Protein AF-A0A2V9JMS2-F1 (afdb_monomer_lite)

Sequence (258 aa):
MAVAFSEGVATMPGRLTILAFLLAACCLTSPGQTGQARSQAPSVPSRPDFHPTPEVPAMPKALMKFPRTPITRAKFPAIDFHLHGGALKTAEDYRKMIKLMDETGLGVICNMDGGFGATFDRNMKVGEPFRDRIIHFARLDFAGINDPGWPAKTAAELERCFLAGAAGLKINKVLGLELRDPDGGYIQSDDPRFDPVWEMCAKHNRPVMIHTSDSYGRFLPIGPENERYEAGLWRSSPEGNYYKTGQPTPDVIERARE

Structure (mmCIF, N/CA/C/O backbone):
data_AF-A0A2V9JMS2-F1
#
_entry.id   AF-A0A2V9JMS2-F1
#
loop_
_atom_site.group_PDB
_atom_site.id
_atom_site.type_symbol
_atom_site.label_atom_id
_atom_site.label_alt_id
_atom_site.label_comp_id
_atom_site.label_asym_id
_atom_site.label_entity_id
_atom_site.label_seq_id
_atom_site.pdbx_PDB_ins_code
_atom_site.Cartn_x
_atom_site.Cartn_y
_atom_site.Cartn_z
_atom_site.occupancy
_atom_site.B_iso_or_equiv
_atom_site.auth_seq_id
_atom_site.auth_comp_id
_atom_site.auth_asym_id
_atom_site.auth_atom_id
_atom_site.pdbx_PDB_model_num
ATOM 1 N N . MET A 1 1 ? 49.995 30.947 -35.392 1.00 38.00 1 MET A N 1
ATOM 2 C CA . MET A 1 1 ? 51.128 31.730 -35.943 1.00 38.00 1 MET A CA 1
ATOM 3 C C . MET A 1 1 ? 50.635 33.158 -36.209 1.00 38.00 1 MET A C 1
ATOM 5 O O . MET A 1 1 ? 49.422 33.331 -36.222 1.00 38.00 1 MET A O 1
ATOM 9 N N . ALA A 1 2 ? 51.520 34.159 -36.320 1.00 31.22 2 ALA A N 1
ATOM 10 C CA . ALA A 1 2 ? 51.172 35.585 -36.516 1.00 31.22 2 ALA A CA 1
ATOM 11 C C . ALA A 1 2 ? 50.246 35.808 -37.745 1.00 31.22 2 ALA A C 1
ATOM 13 O O . ALA A 1 2 ? 50.304 35.000 -38.667 1.00 31.22 2 ALA A O 1
ATOM 14 N N . VAL A 1 3 ? 49.299 36.762 -37.814 1.00 28.86 3 VAL A N 1
ATOM 15 C CA . VAL A 1 3 ? 49.231 38.197 -37.411 1.00 28.86 3 VAL A CA 1
ATOM 16 C C . VAL A 1 3 ? 49.972 39.153 -38.369 1.00 28.86 3 VAL A C 1
ATOM 18 O O . VAL A 1 3 ? 51.186 39.284 -38.269 1.00 28.86 3 VAL A O 1
ATOM 21 N N . ALA A 1 4 ? 49.209 39.847 -39.235 1.00 34.72 4 ALA A N 1
ATOM 22 C CA . ALA A 1 4 ? 49.460 41.160 -39.881 1.00 34.72 4 ALA A CA 1
ATOM 23 C C . ALA A 1 4 ? 48.187 41.556 -40.691 1.00 34.72 4 ALA A C 1
ATOM 25 O O 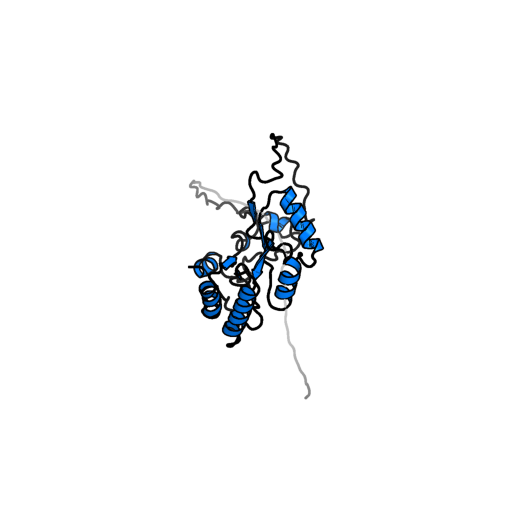. ALA A 1 4 ? 47.604 40.672 -41.311 1.00 34.72 4 ALA A O 1
ATOM 26 N N . PHE A 1 5 ? 47.541 42.724 -40.520 1.00 32.34 5 PHE A N 1
ATOM 27 C CA . PHE A 1 5 ? 47.858 44.094 -41.012 1.00 32.34 5 PHE A CA 1
ATOM 28 C C . PHE A 1 5 ? 47.796 44.258 -42.557 1.00 32.34 5 PHE A C 1
ATOM 30 O O . PHE A 1 5 ? 48.362 43.419 -43.247 1.00 32.34 5 PHE A O 1
ATOM 37 N N . SER A 1 6 ? 47.216 45.308 -43.178 1.00 34.59 6 SER A N 1
ATOM 38 C CA . SER A 1 6 ? 46.174 46.312 -42.806 1.00 34.59 6 SER A CA 1
ATOM 39 C C . SER A 1 6 ? 45.824 47.218 -44.026 1.00 34.59 6 SER A C 1
ATOM 41 O O . SER A 1 6 ? 46.381 47.016 -45.097 1.00 34.59 6 SER A O 1
ATOM 43 N N . GLU A 1 7 ? 44.971 48.242 -43.822 1.00 34.53 7 GLU A N 1
ATOM 44 C CA . GLU A 1 7 ? 44.705 49.421 -44.696 1.00 34.53 7 GLU A CA 1
ATOM 45 C C . GLU A 1 7 ? 43.787 49.224 -45.935 1.00 34.53 7 GLU A C 1
ATOM 47 O O . GLU A 1 7 ? 43.791 48.174 -46.564 1.00 34.53 7 GLU A O 1
ATOM 52 N N . GLY A 1 8 ? 42.945 50.196 -46.340 1.00 33.09 8 GLY A N 1
ATOM 53 C CA . GLY A 1 8 ? 42.490 51.400 -45.611 1.00 33.09 8 GLY A CA 1
ATOM 54 C C . GLY A 1 8 ? 41.892 52.539 -46.473 1.00 33.09 8 GLY A C 1
ATOM 55 O O . GLY A 1 8 ? 42.509 52.932 -47.454 1.00 33.09 8 GLY A O 1
ATOM 56 N N . VAL A 1 9 ? 40.790 53.164 -45.996 1.00 38.19 9 VAL A N 1
ATOM 57 C CA . VAL A 1 9 ? 40.220 54.485 -46.432 1.00 38.19 9 VAL A CA 1
ATOM 58 C C . VAL A 1 9 ? 39.639 54.461 -47.885 1.00 38.19 9 VAL A C 1
ATOM 60 O O . VAL A 1 9 ? 40.027 53.611 -48.670 1.00 38.19 9 VAL A O 1
ATOM 63 N N . ALA A 1 10 ? 38.635 55.219 -48.370 1.00 36.66 10 ALA A N 1
ATOM 64 C CA . ALA A 1 10 ? 37.899 56.462 -48.034 1.00 36.66 10 ALA A CA 1
ATOM 65 C C . ALA A 1 10 ? 36.446 56.382 -48.632 1.00 36.66 10 ALA A C 1
ATOM 67 O O . ALA A 1 10 ? 36.213 55.479 -49.429 1.00 36.66 10 ALA A O 1
ATOM 68 N N . THR A 1 11 ? 35.410 57.225 -48.424 1.00 34.03 11 THR A N 1
ATOM 69 C CA . THR A 1 11 ? 35.016 58.319 -47.487 1.00 34.03 11 THR A CA 1
ATOM 70 C C . THR A 1 11 ? 33.487 58.601 -47.649 1.00 34.03 11 THR A C 1
ATOM 72 O O . THR A 1 11 ? 32.821 57.949 -48.448 1.00 34.03 11 THR A O 1
ATOM 75 N N . MET A 1 12 ? 32.909 59.575 -46.921 1.00 36.47 12 MET A N 1
ATOM 76 C CA . MET A 1 12 ? 31.596 60.223 -47.206 1.00 36.47 12 MET A CA 1
ATOM 77 C C . MET A 1 12 ? 31.787 61.754 -47.399 1.00 36.47 12 MET A C 1
ATOM 79 O O . MET A 1 12 ? 32.889 62.225 -47.102 1.00 36.47 12 MET A O 1
ATOM 83 N N . PRO A 1 13 ? 30.806 62.545 -47.910 1.00 51.66 13 PRO A N 1
ATOM 84 C CA . PRO A 1 13 ? 29.646 63.071 -47.136 1.00 51.66 13 PRO A CA 1
ATOM 85 C C . PRO A 1 13 ? 28.317 63.109 -47.957 1.00 51.66 13 PRO A C 1
ATOM 87 O O . PRO A 1 13 ? 28.302 62.701 -49.110 1.00 51.66 13 PRO A O 1
ATOM 90 N N . GLY A 1 14 ? 27.149 63.558 -47.463 1.00 32.81 14 GLY A N 1
ATOM 91 C CA . GLY A 1 14 ? 26.780 64.156 -46.167 1.00 32.81 14 GLY A CA 1
ATOM 92 C C . GLY A 1 14 ? 25.249 64.300 -45.979 1.00 32.81 14 GLY A C 1
ATOM 93 O O . GLY A 1 14 ? 24.471 63.856 -46.818 1.00 32.81 14 GLY A O 1
ATOM 94 N N . ARG A 1 15 ? 24.807 64.904 -44.862 1.00 41.31 15 ARG A N 1
ATOM 95 C CA . ARG A 1 15 ? 23.387 65.059 -44.447 1.00 41.31 15 ARG A CA 1
ATOM 96 C C . ARG A 1 15 ? 22.917 66.520 -44.509 1.00 41.31 15 ARG A C 1
ATOM 98 O O . ARG A 1 15 ? 23.734 67.387 -44.222 1.00 41.31 15 ARG A O 1
ATOM 105 N N . LEU A 1 16 ? 21.599 66.759 -44.631 1.00 37.34 16 LEU A N 1
ATOM 106 C CA . LEU A 1 16 ? 20.841 67.619 -43.690 1.00 37.34 16 LEU A CA 1
ATOM 107 C C . LEU A 1 16 ? 19.306 67.468 -43.830 1.00 37.34 16 LEU A C 1
ATOM 109 O O . LEU A 1 16 ? 18.805 67.097 -44.888 1.00 37.34 16 LEU A O 1
ATOM 113 N N . THR A 1 17 ? 18.554 67.769 -42.763 1.00 38.59 17 THR A N 1
ATOM 114 C CA . THR A 1 17 ? 17.074 67.826 -42.741 1.00 38.59 17 THR A CA 1
ATOM 115 C C . THR A 1 17 ? 16.622 68.781 -41.630 1.00 38.59 17 THR A C 1
ATOM 117 O O . THR A 1 17 ? 17.159 68.697 -40.526 1.00 38.59 17 THR A O 1
ATOM 120 N N . ILE A 1 18 ? 15.661 69.681 -41.890 1.00 37.38 18 ILE A N 1
ATOM 121 C CA . ILE A 1 18 ? 15.191 70.700 -40.929 1.00 37.38 18 ILE A CA 1
ATOM 122 C C . ILE A 1 18 ? 13.656 70.901 -41.022 1.00 37.38 18 ILE A C 1
ATOM 124 O O . ILE A 1 18 ? 13.152 71.267 -42.073 1.00 37.38 18 ILE A O 1
ATOM 128 N N . LEU A 1 19 ? 12.981 70.690 -39.879 1.00 35.94 19 LEU A N 1
ATOM 129 C CA . LEU A 1 19 ? 11.720 71.278 -39.359 1.00 35.94 19 LEU A CA 1
ATOM 130 C C . LEU A 1 19 ? 10.369 71.298 -40.144 1.00 35.94 19 LEU A C 1
ATOM 132 O O . LEU A 1 19 ? 10.265 71.831 -41.238 1.00 35.94 19 LEU A O 1
ATOM 136 N N . ALA A 1 20 ? 9.302 70.928 -39.402 1.00 37.53 20 ALA A N 1
ATOM 137 C CA . ALA A 1 20 ? 8.134 71.775 -39.031 1.00 37.53 20 ALA A CA 1
ATOM 138 C C . ALA A 1 20 ? 6.676 71.428 -39.475 1.00 37.53 20 ALA A C 1
ATOM 140 O O . ALA A 1 20 ? 6.293 71.563 -40.627 1.00 37.53 20 ALA A O 1
ATOM 141 N N . PHE A 1 21 ? 5.845 71.142 -38.453 1.00 35.19 21 PHE A N 1
ATOM 142 C CA . PHE A 1 21 ? 4.493 71.681 -38.147 1.00 35.19 21 PHE A CA 1
ATOM 143 C C . PHE A 1 21 ? 3.273 71.597 -39.121 1.00 35.19 21 PHE A C 1
ATOM 145 O O . PHE A 1 21 ? 3.042 72.493 -39.918 1.00 35.19 21 PHE A O 1
ATOM 152 N N . LEU A 1 22 ? 2.369 70.647 -38.796 1.00 34.62 22 LEU A N 1
ATOM 153 C CA . LEU A 1 22 ? 0.940 70.819 -38.384 1.00 34.62 22 LEU A CA 1
ATOM 154 C C . LEU A 1 22 ? -0.203 71.307 -39.337 1.00 34.62 22 LEU A C 1
ATOM 156 O O . LEU A 1 22 ? -0.027 72.135 -40.214 1.00 34.62 22 LEU A O 1
ATOM 160 N N . LEU A 1 23 ? -1.426 70.851 -38.977 1.00 35.28 23 LEU A N 1
ATOM 161 C CA . LEU A 1 23 ? -2.800 71.360 -39.258 1.00 35.28 23 LEU A CA 1
ATOM 162 C C . LEU A 1 23 ? -3.562 71.017 -40.578 1.00 35.28 23 LEU A C 1
ATOM 164 O O . LEU A 1 23 ? -3.668 71.824 -41.488 1.00 35.28 23 LEU A O 1
ATOM 168 N N . ALA A 1 24 ? -4.284 69.882 -40.514 1.00 37.47 24 ALA A N 1
ATOM 169 C CA . ALA A 1 24 ? -5.768 69.773 -40.496 1.00 37.47 24 ALA A CA 1
ATOM 170 C C . ALA A 1 24 ? -6.682 69.847 -41.758 1.00 37.47 24 ALA A C 1
ATOM 172 O O . ALA A 1 24 ? -6.550 70.708 -42.615 1.00 37.47 24 ALA A O 1
ATOM 173 N N . ALA A 1 25 ? -7.752 69.023 -41.673 1.00 40.00 25 ALA A N 1
ATOM 174 C CA . ALA A 1 25 ? -9.100 69.141 -42.279 1.00 40.00 25 ALA A CA 1
ATOM 175 C C . ALA A 1 25 ? -9.262 68.992 -43.817 1.00 40.00 25 ALA A C 1
ATOM 177 O O . ALA A 1 25 ? -8.349 69.280 -44.574 1.00 40.00 25 ALA A O 1
ATOM 178 N N . CYS A 1 26 ? -10.417 68.596 -44.385 1.00 34.78 26 CYS A N 1
ATOM 179 C CA . CYS A 1 26 ? -11.557 67.754 -43.945 1.00 34.78 26 CYS A CA 1
ATOM 180 C C . CYS A 1 26 ? -12.421 67.402 -45.183 1.00 34.78 26 CYS A C 1
ATOM 182 O O . CYS A 1 26 ? -12.593 68.257 -46.047 1.00 34.78 26 CYS A O 1
ATOM 184 N N . CYS A 1 27 ? -13.048 66.217 -45.239 1.00 34.16 27 CYS A N 1
ATOM 185 C CA . CYS A 1 27 ? -14.201 65.919 -46.118 1.00 34.16 27 CYS A CA 1
ATOM 186 C C . CYS A 1 27 ? -15.035 64.736 -45.575 1.00 34.16 27 CYS A C 1
ATOM 188 O O . CYS A 1 27 ? -14.577 64.020 -44.688 1.00 34.16 27 CYS A O 1
ATOM 190 N N . LEU A 1 28 ? -16.282 64.590 -46.043 1.00 46.19 28 LEU A N 1
ATOM 191 C CA . LEU A 1 28 ? -17.379 63.904 -45.329 1.00 46.19 28 LEU A CA 1
ATOM 192 C C . LEU A 1 28 ? -18.203 62.931 -46.203 1.00 46.19 28 LEU A C 1
ATOM 194 O O . LEU A 1 28 ? -18.025 62.879 -47.416 1.00 46.19 28 LEU A O 1
ATOM 198 N N . THR A 1 29 ? -19.188 62.275 -45.562 1.00 42.47 29 THR A N 1
ATOM 199 C CA . THR A 1 29 ? -20.253 61.383 -46.102 1.00 42.47 29 THR A CA 1
ATOM 200 C C . THR A 1 29 ? -19.828 59.923 -46.376 1.00 42.47 29 THR A C 1
ATOM 202 O O . THR A 1 29 ? -18.697 59.682 -46.776 1.00 42.47 29 THR A O 1
ATOM 205 N N . SER A 1 30 ? -20.653 58.885 -46.143 1.00 42.50 30 SER A N 1
ATOM 206 C CA . SER A 1 30 ? -22.031 58.819 -45.593 1.00 42.50 30 SER A CA 1
ATOM 207 C C . SER A 1 30 ? -22.316 57.464 -44.873 1.00 42.50 30 SER A C 1
ATOM 209 O O . SER A 1 30 ? -21.440 56.600 -44.883 1.00 42.50 30 SER A O 1
ATOM 211 N N . PRO A 1 31 ? -23.472 57.266 -44.190 1.00 54.47 31 PRO A N 1
ATOM 212 C CA . PRO A 1 31 ? -23.638 56.233 -43.149 1.00 54.47 31 PRO A CA 1
ATOM 213 C C . PRO A 1 31 ? -24.317 54.913 -43.585 1.00 54.47 31 PRO A C 1
ATOM 215 O O . PRO A 1 31 ? -25.032 54.863 -44.581 1.00 54.47 31 PRO A O 1
ATOM 218 N N . GLY A 1 32 ? -24.190 53.871 -42.748 1.00 34.84 32 GLY A N 1
ATOM 219 C CA . GLY A 1 32 ? -24.977 52.628 -42.816 1.00 34.84 32 GLY A CA 1
ATOM 220 C C . GLY A 1 32 ? -24.625 51.635 -41.693 1.00 34.84 32 GLY A C 1
ATOM 221 O O . GLY A 1 32 ? -23.462 51.523 -41.314 1.00 34.84 32 GLY A O 1
ATOM 222 N N . GLN A 1 33 ? -25.615 50.927 -41.133 1.00 44.69 33 GLN A N 1
ATOM 223 C CA . GLN A 1 33 ? -25.423 49.930 -40.064 1.00 44.69 33 GLN A CA 1
ATOM 224 C C . GLN A 1 33 ? -25.408 48.493 -40.608 1.00 44.69 33 GLN A C 1
ATOM 226 O O . GLN A 1 33 ? -26.321 48.124 -41.334 1.00 44.69 33 GLN A O 1
ATOM 231 N N . THR A 1 34 ? -24.506 47.650 -40.098 1.00 39.06 34 THR A N 1
ATOM 232 C CA . THR A 1 34 ? -24.813 46.265 -39.671 1.00 39.06 34 THR A CA 1
ATOM 233 C C . THR A 1 34 ? -23.777 45.828 -38.637 1.00 39.06 34 THR A C 1
ATOM 235 O O . THR A 1 34 ? -22.589 46.089 -38.812 1.00 39.06 34 THR A O 1
ATOM 238 N N . GLY A 1 35 ? -24.206 45.169 -37.560 1.00 44.81 35 GLY A N 1
ATOM 239 C CA . GLY A 1 35 ? -23.301 44.675 -36.519 1.00 44.81 35 GLY A CA 1
ATOM 240 C C . GLY A 1 35 ? -22.867 43.226 -36.747 1.00 44.81 35 GLY A C 1
ATOM 241 O O . GLY A 1 35 ? -23.689 42.380 -37.085 1.00 44.81 35 GLY A O 1
ATOM 242 N N . GLN A 1 36 ? -21.600 42.920 -36.462 1.00 36.75 36 GLN A N 1
ATOM 243 C CA . GLN A 1 36 ? -21.169 41.564 -36.117 1.00 36.75 36 GLN A CA 1
ATOM 244 C C . GLN A 1 36 ? -20.689 41.554 -34.668 1.00 36.75 36 GLN A C 1
ATOM 246 O O . GLN A 1 36 ? -19.580 41.990 -34.358 1.00 36.75 36 GLN A O 1
ATOM 251 N N . ALA A 1 37 ? -21.529 41.037 -33.772 1.00 41.12 37 ALA A N 1
ATOM 252 C CA . ALA A 1 37 ? -21.113 40.725 -32.415 1.00 41.12 37 ALA A CA 1
ATOM 253 C C . ALA A 1 37 ? -20.143 39.534 -32.463 1.00 41.12 37 ALA A C 1
ATOM 255 O O . ALA A 1 37 ? -20.563 38.381 -32.549 1.00 41.12 37 ALA A O 1
ATOM 256 N N . ARG A 1 38 ? -18.832 39.804 -32.410 1.00 43.47 38 ARG A N 1
ATOM 257 C CA . ARG A 1 38 ? -17.847 38.761 -32.107 1.00 43.47 38 ARG A CA 1
ATOM 258 C C . ARG A 1 38 ? -18.100 38.290 -30.680 1.00 43.47 38 ARG A C 1
ATOM 260 O O . ARG A 1 38 ? -17.728 38.977 -29.733 1.00 43.47 38 ARG A O 1
ATOM 267 N N . SER A 1 39 ? -18.719 37.123 -30.539 1.00 47.12 39 SER A N 1
ATOM 268 C CA . SER A 1 39 ? -18.828 36.423 -29.265 1.00 47.12 39 SER A CA 1
ATOM 269 C C . SER A 1 39 ? -17.423 36.090 -28.765 1.00 47.12 39 SER A C 1
ATOM 271 O O . SER A 1 39 ? -16.818 35.105 -29.193 1.00 47.12 39 SER A O 1
ATOM 273 N N . GLN A 1 40 ? -16.886 36.920 -27.872 1.00 50.69 40 GLN A N 1
ATOM 274 C CA . GLN A 1 40 ? -15.761 36.506 -27.048 1.00 50.69 40 GLN A CA 1
ATOM 275 C C . GLN A 1 40 ? -16.243 35.310 -26.225 1.00 50.69 40 GLN A C 1
ATOM 277 O O . GLN A 1 40 ? -17.185 35.436 -25.442 1.00 50.69 40 GLN A O 1
ATOM 282 N N . ALA A 1 41 ? -15.626 34.144 -26.429 1.00 50.84 41 ALA A N 1
ATOM 283 C CA . ALA A 1 41 ? -15.763 33.055 -25.473 1.00 50.84 41 ALA A CA 1
ATOM 284 C C . ALA A 1 41 ? -15.346 33.597 -24.093 1.00 50.84 41 ALA A C 1
ATOM 286 O O . ALA A 1 41 ? -14.365 34.349 -24.032 1.00 50.84 41 ALA A O 1
ATOM 287 N N . PRO A 1 42 ? -16.078 33.279 -23.008 1.00 44.12 42 PRO A N 1
ATOM 288 C CA . PRO A 1 42 ? -15.774 33.822 -21.693 1.00 44.12 42 PRO A CA 1
ATOM 289 C C . PRO A 1 42 ? -14.324 33.497 -21.343 1.00 44.12 42 PRO A C 1
ATOM 291 O O . PRO A 1 42 ? -13.910 32.338 -21.385 1.00 44.12 42 PRO A O 1
ATOM 294 N N . SER A 1 43 ? -13.541 34.533 -21.044 1.00 52.34 43 SER A N 1
ATOM 295 C CA . SER A 1 43 ? -12.136 34.384 -20.688 1.00 52.34 43 SER A CA 1
ATOM 296 C C . SER A 1 43 ? -12.045 33.602 -19.382 1.00 52.34 43 SER A C 1
ATOM 298 O O . SER A 1 43 ? -12.259 34.169 -18.309 1.00 52.34 43 SER A O 1
ATOM 300 N N . VAL A 1 44 ? -11.750 32.302 -19.483 1.00 47.03 44 VAL A N 1
ATOM 301 C CA . VAL A 1 44 ? -11.457 31.449 -18.327 1.00 47.03 44 VAL A CA 1
ATOM 302 C C . VAL A 1 44 ? -10.382 32.165 -17.506 1.00 47.03 44 VAL A C 1
ATOM 304 O O . VAL A 1 44 ? -9.331 32.479 -18.077 1.00 47.03 44 VAL A O 1
ATOM 307 N N . PRO A 1 45 ? -10.626 32.472 -16.218 1.00 49.72 45 PRO A N 1
ATOM 308 C CA . PRO A 1 45 ? -9.660 33.197 -15.409 1.00 49.72 45 PRO A CA 1
ATOM 309 C C . PRO A 1 45 ? -8.296 32.511 -15.450 1.00 49.72 45 PRO A C 1
ATOM 311 O O . PRO A 1 45 ? -8.206 31.282 -15.361 1.00 49.72 45 PRO A O 1
ATOM 314 N N . SER A 1 46 ? -7.229 33.302 -15.573 1.00 56.78 46 SER A N 1
ATOM 315 C CA . SER A 1 46 ? -5.871 32.802 -15.369 1.00 56.78 46 SER A CA 1
ATOM 316 C C . SER A 1 46 ? -5.825 32.119 -14.004 1.00 56.78 46 SER A C 1
ATOM 318 O O . SER A 1 46 ? -6.114 32.757 -12.989 1.00 56.78 46 SER A O 1
ATOM 320 N N . ARG A 1 47 ? -5.523 30.815 -13.990 1.00 55.34 47 ARG A N 1
ATOM 321 C CA . ARG A 1 47 ? -5.422 30.044 -12.746 1.00 55.34 47 ARG A CA 1
ATOM 322 C C . ARG A 1 47 ? -4.415 30.742 -11.822 1.00 55.34 47 ARG A C 1
ATOM 324 O O . ARG A 1 47 ? -3.393 31.197 -12.334 1.00 55.34 47 ARG A O 1
ATOM 331 N N . PRO A 1 48 ? -4.705 30.862 -10.514 1.00 53.50 48 PRO A N 1
ATOM 332 C CA . PRO A 1 48 ? -3.803 31.533 -9.589 1.00 53.50 48 PRO A CA 1
ATOM 333 C C . PRO A 1 48 ? -2.446 30.829 -9.575 1.00 53.50 48 PRO A C 1
ATOM 335 O O . PRO A 1 48 ? -2.384 29.597 -9.643 1.00 53.50 48 PRO A O 1
ATOM 338 N N . ASP A 1 49 ? -1.378 31.617 -9.488 1.00 54.88 49 ASP A N 1
ATOM 339 C CA . ASP A 1 49 ? -0.030 31.082 -9.347 1.00 54.88 49 ASP A CA 1
ATOM 340 C C . ASP A 1 49 ? 0.120 30.312 -8.031 1.00 54.88 49 ASP A C 1
ATOM 342 O O . ASP A 1 49 ? -0.550 30.570 -7.029 1.00 54.88 49 ASP A O 1
ATOM 346 N N . PHE A 1 50 ? 1.017 29.331 -8.049 1.00 56.25 50 PHE A N 1
ATOM 347 C CA . PHE A 1 50 ? 1.286 28.488 -6.897 1.00 56.25 50 PHE A CA 1
ATOM 348 C C . PHE A 1 50 ? 2.015 29.276 -5.792 1.00 56.25 50 PHE A C 1
ATOM 350 O O . PHE A 1 50 ? 3.075 29.864 -6.034 1.00 56.25 50 PHE A O 1
ATOM 357 N N . HIS A 1 51 ? 1.475 29.262 -4.569 1.00 55.88 51 HIS A N 1
ATOM 358 C CA . HIS A 1 51 ? 2.015 29.996 -3.420 1.00 55.88 51 HIS A CA 1
ATOM 359 C C . HIS A 1 51 ? 2.003 29.126 -2.146 1.00 55.88 51 HIS A C 1
ATOM 361 O O . HIS A 1 51 ? 0.970 28.537 -1.837 1.00 55.88 51 HIS A O 1
ATOM 367 N N . PRO A 1 52 ? 3.107 29.055 -1.375 1.00 49.69 52 PRO A N 1
ATOM 368 C CA . PRO A 1 52 ? 3.154 28.288 -0.132 1.00 49.69 52 PRO A CA 1
ATOM 369 C C . PRO A 1 52 ? 2.422 29.001 1.018 1.00 49.69 52 PRO A C 1
ATOM 371 O O . PRO A 1 52 ? 2.587 30.204 1.227 1.00 49.69 52 PRO A O 1
ATOM 374 N N . THR A 1 53 ? 1.673 28.243 1.822 1.00 50.06 53 THR A N 1
ATOM 375 C CA . THR A 1 53 ? 0.928 28.727 3.002 1.00 50.06 53 THR A CA 1
ATOM 376 C C . THR A 1 53 ? 1.188 27.837 4.231 1.00 50.06 53 THR A C 1
ATOM 378 O O . THR A 1 53 ? 1.877 26.822 4.111 1.00 50.06 53 THR A O 1
ATOM 381 N N . PRO A 1 54 ? 0.633 28.152 5.422 1.00 53.16 54 PRO A N 1
ATOM 382 C CA . PRO A 1 54 ? 0.570 27.195 6.530 1.00 53.16 54 PRO A CA 1
ATOM 383 C C . PRO A 1 54 ? -0.183 25.910 6.143 1.00 53.16 54 PRO A C 1
ATOM 385 O O . PRO A 1 54 ? -1.100 25.971 5.324 1.00 53.16 54 PRO A O 1
ATOM 388 N N . GLU A 1 55 ? 0.160 24.781 6.779 1.00 48.06 55 GLU A N 1
ATOM 389 C CA . GLU A 1 55 ? -0.423 23.447 6.508 1.00 48.06 55 GLU A CA 1
ATOM 390 C C . GLU A 1 55 ? -1.951 23.387 6.660 1.00 48.06 55 GLU A C 1
ATOM 392 O O . GLU A 1 55 ? -2.613 22.573 6.018 1.00 48.06 55 GLU A O 1
ATOM 397 N N . VAL A 1 56 ? -2.510 24.239 7.524 1.00 54.81 56 VAL A N 1
ATOM 398 C CA . VAL A 1 56 ? -3.952 24.419 7.690 1.00 54.81 56 VAL A CA 1
ATOM 399 C C . VAL A 1 56 ? -4.248 25.922 7.682 1.00 54.81 56 VAL A C 1
ATOM 401 O O . VAL A 1 56 ? -3.811 26.628 8.597 1.00 54.81 56 VAL A O 1
ATOM 404 N N . PRO A 1 57 ? -4.985 26.447 6.688 1.00 53.97 57 PRO A N 1
ATOM 405 C CA . PRO A 1 57 ? -5.451 27.828 6.711 1.00 53.97 57 PRO A CA 1
ATOM 406 C C . PRO A 1 57 ? -6.537 28.015 7.776 1.00 53.97 57 PRO A C 1
ATOM 408 O O . PRO A 1 57 ? -7.230 27.077 8.179 1.00 53.97 57 PRO A O 1
ATOM 411 N N . ALA A 1 58 ? -6.773 29.263 8.175 1.00 56.34 58 ALA A N 1
ATOM 412 C CA . ALA A 1 58 ? -7.950 29.614 8.960 1.00 56.34 58 ALA A CA 1
ATOM 413 C C . ALA A 1 58 ? -9.217 29.544 8.084 1.00 56.34 58 ALA A C 1
ATOM 415 O O . ALA A 1 58 ? -9.699 30.567 7.597 1.00 56.34 58 ALA A O 1
ATOM 416 N N . MET A 1 59 ? -9.755 28.334 7.886 1.00 61.34 59 MET A N 1
ATOM 417 C CA . MET A 1 59 ? -11.026 28.127 7.185 1.00 61.34 59 MET A CA 1
ATOM 418 C C . MET A 1 59 ? -12.113 29.030 7.791 1.00 61.34 59 MET A C 1
ATOM 420 O O . MET A 1 59 ? -12.220 29.110 9.024 1.00 61.34 59 MET A O 1
ATOM 424 N N . PRO A 1 60 ? -12.929 29.717 6.968 1.00 71.12 60 PRO A N 1
ATOM 425 C CA . PRO A 1 60 ? -13.945 30.630 7.471 1.00 71.12 60 PRO A CA 1
ATOM 426 C C . PRO A 1 60 ? -14.902 29.870 8.391 1.00 71.12 60 PRO A C 1
ATOM 428 O O . PRO A 1 60 ? -15.477 28.850 8.007 1.00 71.12 60 PRO A O 1
ATOM 431 N N . LYS A 1 61 ? -15.061 30.353 9.631 1.00 69.62 61 LYS A N 1
ATOM 432 C CA . LYS A 1 61 ? -15.924 29.707 10.630 1.00 69.62 61 LYS A CA 1
ATOM 433 C C . LYS A 1 61 ? -17.326 29.552 10.047 1.00 69.62 61 LYS A C 1
ATOM 435 O O . LYS A 1 61 ? -17.982 30.555 9.776 1.00 69.62 61 LYS A O 1
ATOM 440 N N . ALA A 1 62 ? -17.783 28.310 9.890 1.00 79.12 62 ALA A N 1
ATOM 441 C CA . ALA A 1 62 ? -19.103 28.009 9.351 1.00 79.12 62 ALA A CA 1
ATOM 442 C C . ALA A 1 62 ? -20.189 28.713 10.183 1.00 79.12 62 ALA A C 1
ATOM 444 O O . ALA A 1 62 ? -20.491 28.312 11.307 1.00 79.12 62 ALA A O 1
ATOM 445 N N . LEU A 1 63 ? -20.758 29.789 9.629 1.00 85.38 63 LEU A N 1
ATOM 446 C CA . LEU A 1 63 ? -21.764 30.617 10.305 1.00 85.38 63 LEU A CA 1
ATOM 447 C C . LEU A 1 63 ? -23.104 29.876 10.457 1.00 85.38 63 LEU A C 1
ATOM 449 O O . LEU A 1 63 ? -23.903 30.190 11.339 1.00 85.38 63 LEU A O 1
ATOM 453 N N . MET A 1 64 ? -23.330 28.870 9.609 1.00 86.06 64 MET A N 1
ATOM 454 C CA . MET A 1 64 ? -24.527 28.039 9.580 1.00 86.06 64 MET A CA 1
ATOM 455 C C . MET A 1 64 ? -24.495 27.002 10.715 1.00 86.06 64 MET A C 1
ATOM 457 O O . MET A 1 64 ? -23.805 25.984 10.646 1.00 86.06 64 MET A O 1
ATOM 461 N N . LYS A 1 65 ? -25.243 27.277 11.788 1.00 82.50 65 LYS A N 1
ATOM 462 C CA . LYS A 1 65 ? -25.338 26.417 12.977 1.00 82.50 65 LYS A CA 1
ATOM 463 C C . LYS A 1 65 ? -26.386 25.317 12.788 1.00 82.50 65 LYS A C 1
ATOM 465 O O . LYS A 1 65 ? -27.537 25.481 13.180 1.00 82.50 65 LYS A O 1
ATOM 470 N N . PHE A 1 66 ? -25.977 24.185 12.224 1.00 85.19 66 PHE A N 1
ATOM 471 C CA . PHE A 1 66 ? -26.791 22.967 12.231 1.00 85.19 66 PHE A CA 1
ATOM 472 C C . PHE A 1 66 ? -26.719 22.230 13.581 1.00 85.19 66 PHE A C 1
ATOM 474 O O . PHE A 1 66 ? -25.676 22.280 14.245 1.00 85.19 66 PHE A O 1
ATOM 481 N N . PRO A 1 67 ? -27.770 21.478 13.967 1.00 89.00 67 PRO A N 1
ATOM 482 C CA . PRO A 1 67 ? -27.653 20.426 14.973 1.00 89.00 67 PRO A CA 1
ATOM 483 C C . PRO A 1 67 ? -26.523 19.457 14.602 1.00 89.00 67 PRO A C 1
ATOM 485 O O . PRO A 1 67 ? -26.401 19.044 13.449 1.00 89.00 67 PRO A O 1
ATOM 488 N N . ARG A 1 68 ? -25.687 19.091 15.577 1.00 86.06 68 ARG A N 1
ATOM 489 C CA . ARG A 1 68 ? -24.573 18.154 15.392 1.00 86.06 68 ARG A CA 1
ATOM 490 C C . ARG A 1 68 ? -24.764 16.933 16.279 1.00 86.06 68 ARG A C 1
ATOM 492 O O . ARG A 1 68 ? -24.814 17.068 17.497 1.00 86.06 68 ARG A O 1
ATOM 499 N N . THR A 1 69 ? -24.785 15.757 15.661 1.00 90.38 69 THR A N 1
ATOM 500 C CA . THR A 1 69 ? -24.779 14.461 16.349 1.00 90.38 69 THR A CA 1
ATOM 501 C C . THR A 1 69 ? -23.368 13.872 16.249 1.00 90.38 69 THR A C 1
ATOM 503 O O . THR A 1 69 ? -23.008 13.369 15.184 1.00 90.38 69 THR A O 1
ATOM 506 N N . PRO A 1 70 ? -22.524 13.969 17.295 1.00 87.62 70 PRO A N 1
ATOM 507 C CA . PRO A 1 70 ? -21.151 13.475 17.244 1.00 87.62 70 PRO A CA 1
ATOM 508 C C . PRO A 1 70 ? -21.120 11.942 17.336 1.00 87.62 70 PRO A C 1
ATOM 510 O O . PRO A 1 70 ? -21.088 11.370 18.423 1.00 87.62 70 PRO A O 1
ATOM 513 N N . ILE A 1 71 ? -21.119 11.268 16.185 1.00 91.94 71 ILE A N 1
ATOM 514 C CA . ILE A 1 71 ? -20.894 9.820 16.102 1.00 91.94 71 ILE A CA 1
ATOM 515 C C . ILE A 1 71 ? -19.386 9.558 16.197 1.00 91.94 71 ILE A C 1
ATOM 517 O O . ILE A 1 71 ? -18.673 9.603 15.201 1.00 91.94 71 ILE A O 1
ATOM 521 N N . THR A 1 72 ? -18.895 9.325 17.415 1.00 93.50 72 THR A N 1
ATOM 522 C CA . THR A 1 72 ? -17.475 9.038 17.701 1.00 93.50 72 THR A CA 1
ATOM 523 C C . THR A 1 72 ? -17.130 7.548 17.685 1.00 93.50 72 THR A C 1
ATOM 525 O O . THR A 1 72 ? -15.953 7.197 17.705 1.00 93.50 72 THR A O 1
ATOM 528 N N . ARG A 1 73 ? -18.143 6.672 17.653 1.00 96.12 73 ARG A N 1
ATOM 529 C CA . ARG A 1 73 ? -17.999 5.214 17.691 1.00 96.12 73 ARG A CA 1
ATOM 530 C C . ARG A 1 73 ? -18.962 4.541 16.715 1.00 96.12 73 ARG A C 1
ATOM 532 O O . ARG A 1 73 ? -20.131 4.922 16.636 1.00 96.12 73 ARG A O 1
ATOM 539 N N . ALA A 1 74 ? -18.487 3.525 15.999 1.00 96.38 74 ALA A N 1
ATOM 540 C CA . ALA A 1 74 ? -19.309 2.700 15.122 1.00 96.38 74 ALA A CA 1
ATOM 541 C C . ALA A 1 74 ? -20.382 1.928 15.918 1.00 96.38 74 ALA A C 1
ATOM 543 O O . ALA A 1 74 ? -20.116 1.389 16.992 1.00 96.38 74 ALA A O 1
ATOM 544 N N . LYS A 1 75 ? -21.610 1.858 15.381 1.00 95.69 75 LYS A N 1
ATOM 545 C CA . LYS A 1 75 ? -22.750 1.158 16.014 1.00 95.69 75 LYS A CA 1
ATOM 546 C C . LYS A 1 75 ? -22.554 -0.364 16.088 1.00 95.69 75 LYS A C 1
ATOM 548 O O . LYS A 1 75 ? -23.112 -1.015 16.967 1.00 95.69 75 LYS A O 1
ATOM 553 N N . PHE A 1 76 ? -21.777 -0.910 15.161 1.00 97.25 76 PHE A N 1
ATOM 554 C CA . PHE A 1 76 ? -21.388 -2.315 15.075 1.00 97.25 76 PHE A CA 1
ATOM 555 C C . PHE A 1 76 ? -19.867 -2.382 14.854 1.00 97.25 76 PHE A C 1
ATOM 557 O O . PHE A 1 76 ? -19.319 -1.401 14.345 1.00 97.25 76 PHE A O 1
ATOM 564 N N . PRO A 1 77 ? -19.184 -3.494 15.189 1.00 96.19 77 PRO A N 1
ATOM 565 C CA . PRO A 1 77 ? -17.760 -3.657 14.903 1.00 96.19 77 PRO A CA 1
ATOM 566 C C . PRO A 1 77 ? -17.472 -3.468 13.409 1.00 96.19 77 PRO A C 1
ATOM 568 O O . PRO A 1 77 ? -17.959 -4.233 12.578 1.00 96.19 77 PRO A O 1
ATOM 571 N N . ALA A 1 78 ? -16.704 -2.436 13.071 1.00 97.75 78 ALA A N 1
ATOM 572 C CA . ALA A 1 78 ? -16.340 -2.117 11.693 1.00 97.75 78 ALA A CA 1
ATOM 573 C C . ALA A 1 78 ? -14.975 -2.720 11.319 1.00 97.75 78 ALA A C 1
ATOM 575 O O . ALA A 1 78 ? -14.131 -2.938 12.188 1.00 97.75 78 ALA A O 1
ATOM 576 N N . ILE A 1 79 ? -14.749 -2.978 10.030 1.00 97.56 79 ILE A N 1
ATOM 577 C CA . ILE A 1 79 ? -13.444 -3.391 9.502 1.00 97.56 79 ILE A CA 1
ATOM 578 C C . ILE A 1 79 ? -12.878 -2.224 8.695 1.00 97.56 79 ILE A C 1
ATOM 580 O O . ILE A 1 79 ? -13.510 -1.789 7.734 1.00 97.56 79 ILE A O 1
ATOM 584 N N . ASP A 1 80 ? -11.703 -1.727 9.076 1.00 96.69 80 ASP A N 1
ATOM 585 C CA . ASP A 1 80 ? -10.920 -0.825 8.228 1.00 96.69 80 ASP A CA 1
ATOM 586 C C . ASP A 1 80 ? -10.035 -1.674 7.309 1.00 96.69 80 ASP A C 1
ATOM 588 O O . ASP A 1 80 ? -9.209 -2.454 7.783 1.00 96.69 80 ASP A O 1
ATOM 592 N N . PHE A 1 81 ? -10.217 -1.546 5.995 1.00 96.00 81 PHE A N 1
ATOM 593 C CA . PHE A 1 81 ? -9.475 -2.336 5.011 1.00 96.00 81 PHE A CA 1
ATOM 594 C C . PHE A 1 81 ? -8.205 -1.639 4.485 1.00 96.00 81 PHE A C 1
ATOM 596 O O . PHE A 1 81 ? -7.498 -2.220 3.662 1.00 96.00 81 PHE A O 1
ATOM 603 N N . HIS A 1 82 ? -7.878 -0.415 4.925 1.00 96.25 82 HIS A N 1
ATOM 604 C CA . HIS A 1 82 ? -6.701 0.318 4.437 1.00 96.25 82 HIS A CA 1
ATOM 605 C C . HIS A 1 82 ? -6.105 1.256 5.502 1.00 96.25 82 HIS A C 1
ATOM 607 O O . HIS A 1 82 ? -6.171 2.480 5.387 1.00 96.25 82 HIS A O 1
ATOM 613 N N . LEU A 1 83 ? -5.375 0.692 6.471 1.00 96.00 83 LEU A N 1
ATOM 614 C CA . LEU A 1 83 ? -4.456 1.469 7.313 1.00 96.00 83 LEU A CA 1
ATOM 615 C C . LEU A 1 83 ? -3.041 1.497 6.716 1.00 96.00 83 LEU A C 1
ATOM 617 O O . LEU A 1 83 ? -2.448 0.454 6.437 1.00 96.00 83 LEU A O 1
ATOM 621 N N . HIS A 1 84 ? -2.445 2.688 6.639 1.00 95.38 84 HIS A N 1
ATOM 622 C CA . HIS A 1 84 ? -1.004 2.867 6.427 1.00 95.38 84 HIS A CA 1
ATOM 623 C C . HIS A 1 84 ? -0.226 2.711 7.746 1.00 95.38 84 HIS A C 1
ATOM 625 O O . HIS A 1 84 ? 0.176 3.678 8.393 1.00 95.38 84 HIS A O 1
ATOM 631 N N . GLY A 1 85 ? -0.051 1.464 8.191 1.00 93.25 85 GLY A N 1
ATOM 632 C CA . GLY A 1 85 ? 0.480 1.120 9.513 1.00 93.25 85 GLY A CA 1
ATOM 633 C C . GLY A 1 85 ? 2.003 1.195 9.651 1.00 93.25 85 GLY A C 1
ATOM 634 O O . GLY A 1 85 ? 2.557 0.525 10.518 1.00 93.25 85 GLY A O 1
ATOM 635 N N . GLY A 1 86 ? 2.702 2.005 8.848 1.00 90.94 86 GLY A N 1
ATOM 636 C CA . GLY A 1 86 ? 4.169 2.141 8.888 1.00 90.94 86 GLY A CA 1
ATOM 637 C C . GLY A 1 86 ? 4.750 2.638 10.227 1.00 90.94 86 GLY A C 1
ATOM 638 O O . GLY A 1 86 ? 5.957 2.531 10.456 1.00 90.94 86 GLY A O 1
ATOM 639 N N . ALA A 1 87 ? 3.906 3.152 11.129 1.00 92.81 87 ALA A N 1
ATOM 640 C CA . ALA A 1 87 ? 4.259 3.516 12.503 1.00 92.81 87 ALA A CA 1
ATOM 641 C C . ALA A 1 87 ? 4.183 2.345 13.510 1.00 92.81 87 ALA A C 1
ATOM 643 O O . ALA A 1 87 ? 4.705 2.472 14.615 1.00 92.81 87 ALA A O 1
ATOM 644 N N . LEU A 1 88 ? 3.577 1.205 13.151 1.00 95.38 88 LEU A N 1
ATOM 645 C CA . LEU A 1 88 ? 3.379 0.041 14.026 1.00 95.38 88 LEU A CA 1
ATOM 646 C C . LEU A 1 88 ? 4.679 -0.775 14.181 1.00 95.38 88 LEU A C 1
ATOM 648 O O . LEU A 1 88 ? 4.823 -1.882 13.658 1.00 95.38 88 LEU A O 1
ATOM 652 N N . LYS A 1 89 ? 5.669 -0.193 14.869 1.00 94.75 89 LYS A N 1
ATOM 653 C CA . LYS A 1 89 ? 7.042 -0.721 14.953 1.00 94.75 89 LYS A CA 1
ATOM 654 C C . LYS A 1 89 ? 7.325 -1.502 16.234 1.00 94.75 89 LYS A C 1
ATOM 656 O O . LYS A 1 89 ? 8.133 -2.430 16.194 1.00 94.75 89 LYS A O 1
ATOM 661 N N . THR A 1 90 ? 6.668 -1.148 17.337 1.00 97.06 90 THR A N 1
ATOM 662 C CA . THR A 1 90 ? 6.820 -1.757 18.667 1.00 97.06 90 THR A CA 1
ATOM 663 C C . THR A 1 90 ? 5.466 -2.199 19.224 1.00 97.06 90 THR A C 1
ATOM 665 O O . THR A 1 90 ? 4.435 -1.642 18.857 1.00 97.06 90 THR A O 1
ATOM 668 N N . ALA A 1 91 ? 5.441 -3.148 20.166 1.00 97.25 91 ALA A N 1
ATOM 669 C CA . ALA A 1 91 ? 4.192 -3.628 20.776 1.00 97.25 91 ALA A CA 1
ATOM 670 C C . ALA A 1 91 ? 3.398 -2.527 21.517 1.00 97.25 91 ALA A C 1
ATOM 672 O O . ALA A 1 91 ? 2.209 -2.690 21.781 1.00 97.25 91 ALA A O 1
ATOM 673 N N . GLU A 1 92 ? 4.037 -1.400 21.841 1.00 98.12 92 GLU A N 1
ATOM 674 C CA . GLU A 1 92 ? 3.374 -0.217 22.394 1.00 98.12 92 GLU A CA 1
ATOM 675 C C . GLU A 1 92 ? 2.579 0.558 21.331 1.00 98.12 92 GLU A C 1
ATOM 677 O O . GLU A 1 92 ? 1.512 1.091 21.622 1.00 98.12 92 GLU A O 1
ATOM 682 N N . ASP A 1 93 ? 3.043 0.569 20.081 1.00 97.88 93 ASP A N 1
ATOM 683 C CA . ASP A 1 93 ? 2.339 1.215 18.967 1.00 97.88 93 ASP A CA 1
ATOM 684 C C . ASP A 1 93 ? 1.080 0.423 18.583 1.00 97.88 93 ASP A C 1
ATOM 686 O O . ASP A 1 93 ? 0.025 1.015 18.355 1.00 97.88 93 ASP A O 1
ATOM 690 N N . TYR A 1 94 ? 1.154 -0.915 18.628 1.00 98.19 94 TYR A N 1
ATOM 691 C CA . TYR A 1 94 ? -0.027 -1.778 18.512 1.00 98.19 94 TYR A CA 1
ATOM 692 C C . TYR A 1 94 ? -0.999 -1.525 19.672 1.00 98.19 94 TYR A C 1
ATOM 694 O O . TYR A 1 94 ? -2.162 -1.249 19.407 1.00 98.19 94 TYR A O 1
ATOM 702 N N . ARG A 1 95 ? -0.557 -1.500 20.942 1.00 98.50 95 ARG A N 1
ATOM 703 C CA . ARG A 1 95 ? -1.449 -1.184 22.084 1.00 98.50 95 ARG A CA 1
ATOM 704 C C . ARG A 1 95 ? -2.179 0.155 21.933 1.00 98.50 95 ARG A C 1
ATOM 706 O O . ARG A 1 95 ? -3.376 0.221 22.208 1.00 98.50 95 ARG A O 1
ATOM 713 N N . LYS A 1 96 ? -1.496 1.205 21.465 1.00 98.25 96 LYS A N 1
ATOM 714 C CA . LYS A 1 96 ? -2.117 2.512 21.176 1.00 98.25 96 LYS A CA 1
ATOM 715 C C . LYS A 1 96 ? -3.171 2.416 20.070 1.00 98.25 96 LYS A C 1
ATOM 717 O O . LYS A 1 96 ? -4.244 2.998 20.216 1.00 98.25 96 LYS A O 1
ATOM 722 N N . MET A 1 97 ? -2.891 1.665 19.003 1.00 97.94 97 MET A N 1
ATOM 723 C CA . MET A 1 97 ? -3.852 1.419 17.923 1.00 97.94 97 MET A CA 1
ATOM 724 C C . MET A 1 97 ? -5.069 0.625 18.416 1.00 97.94 97 MET A C 1
ATOM 726 O O . MET A 1 97 ? -6.192 1.048 18.176 1.00 97.94 97 MET A O 1
ATOM 730 N N . ILE A 1 98 ? -4.870 -0.456 19.179 1.00 98.31 98 ILE A N 1
ATOM 731 C CA . ILE A 1 98 ? -5.957 -1.256 19.771 1.00 98.31 98 ILE A CA 1
ATOM 732 C C . ILE A 1 98 ? -6.853 -0.398 20.673 1.00 98.31 98 ILE A C 1
ATOM 734 O O . ILE A 1 98 ? -8.073 -0.449 20.548 1.00 98.31 98 ILE A O 1
ATOM 738 N N . LYS A 1 99 ? -6.269 0.462 21.518 1.00 98.38 99 LYS A N 1
ATOM 739 C CA . LYS A 1 99 ? -7.040 1.407 22.339 1.00 98.38 99 LYS A CA 1
ATOM 740 C C . LYS A 1 99 ? -7.923 2.323 21.475 1.00 98.38 99 LYS A C 1
ATOM 742 O O . LYS A 1 99 ? -9.109 2.463 21.760 1.00 98.38 99 LYS A O 1
ATOM 747 N N . LEU A 1 100 ? -7.365 2.905 20.409 1.00 97.12 100 LEU A N 1
ATOM 748 C CA . LEU A 1 100 ? -8.117 3.745 19.470 1.00 97.12 100 LEU A CA 1
ATOM 749 C C . LEU A 1 100 ? -9.218 2.950 18.746 1.00 97.12 100 LEU A C 1
ATOM 751 O O . LEU A 1 100 ? -10.325 3.458 18.566 1.00 97.12 100 LEU A O 1
ATOM 755 N N . MET A 1 101 ? -8.944 1.701 18.363 1.00 98.00 101 MET A N 1
ATOM 756 C CA . MET A 1 101 ? -9.920 0.792 17.758 1.00 98.00 101 MET A CA 1
ATOM 757 C C . MET A 1 101 ? -11.093 0.501 18.699 1.00 98.00 101 MET A C 1
ATOM 759 O O . MET A 1 101 ? -12.246 0.573 18.280 1.00 98.00 101 MET A O 1
ATOM 763 N N . ASP A 1 102 ? -10.826 0.224 19.975 1.00 98.06 102 ASP A N 1
ATOM 764 C CA . ASP A 1 102 ? -11.861 -0.066 20.972 1.00 98.06 102 ASP A CA 1
ATOM 765 C C . ASP A 1 102 ? -12.732 1.167 21.275 1.00 98.06 102 ASP A C 1
ATOM 767 O O . ASP A 1 102 ? -13.959 1.051 21.383 1.00 98.06 102 ASP A O 1
ATOM 771 N N . GLU A 1 103 ? -12.115 2.354 21.334 1.00 97.75 103 GLU A N 1
ATOM 772 C CA . GLU A 1 103 ? -12.793 3.648 21.501 1.00 97.75 103 GLU A CA 1
ATOM 773 C C . GLU A 1 103 ? -13.688 3.999 20.296 1.00 97.75 103 GLU A C 1
ATOM 775 O O . GLU A 1 103 ? -14.809 4.477 20.481 1.00 97.75 103 GLU A O 1
ATOM 780 N N . THR A 1 104 ? -13.237 3.706 19.071 1.00 97.31 104 THR A N 1
ATOM 781 C CA . THR A 1 104 ? -13.951 4.020 17.814 1.00 97.31 104 THR A CA 1
ATOM 782 C C . THR A 1 104 ? -14.856 2.896 17.295 1.00 97.31 104 THR A C 1
ATOM 784 O O . THR A 1 104 ? -15.703 3.139 16.436 1.00 97.31 104 THR A O 1
ATOM 787 N N . GLY A 1 105 ? -14.772 1.681 17.845 1.00 97.75 105 GLY A N 1
ATOM 788 C CA . GLY A 1 105 ? -15.583 0.532 17.422 1.00 97.75 105 GLY A CA 1
ATOM 789 C C . GLY A 1 105 ? -15.046 -0.214 16.193 1.00 97.75 105 GLY A C 1
ATOM 790 O O . GLY A 1 105 ? -15.810 -0.909 15.524 1.00 97.75 105 GLY A O 1
ATOM 791 N N . LEU A 1 106 ? -13.750 -0.096 15.895 1.00 98.06 106 LEU A N 1
ATOM 792 C CA . LEU A 1 106 ? -13.084 -0.906 14.875 1.00 98.06 106 LEU A CA 1
ATOM 793 C C . LEU A 1 106 ? -12.815 -2.316 15.428 1.00 98.06 106 LEU A C 1
ATOM 795 O O . LEU A 1 106 ? -12.064 -2.508 16.386 1.00 98.06 106 LEU A O 1
ATOM 799 N N . GLY A 1 107 ? -13.441 -3.320 14.820 1.00 98.12 107 GLY A N 1
ATOM 800 C CA . GLY A 1 107 ? -13.199 -4.729 15.112 1.00 98.12 107 GLY A CA 1
ATOM 801 C C . GLY A 1 107 ? -11.841 -5.180 14.582 1.00 98.12 107 GLY A C 1
ATOM 802 O O . GLY A 1 107 ? -11.032 -5.685 15.354 1.00 98.12 107 GLY A O 1
ATOM 803 N N . VAL A 1 108 ? -11.571 -4.943 13.295 1.00 98.31 108 VAL A N 1
ATOM 804 C CA . VAL A 1 108 ? -10.321 -5.343 12.624 1.00 98.31 108 VAL A CA 1
ATOM 805 C C . VAL A 1 108 ? -9.773 -4.190 11.782 1.00 98.31 108 VAL A C 1
ATOM 807 O O . VAL A 1 108 ? -10.544 -3.427 11.202 1.00 98.31 108 VAL A O 1
ATOM 810 N N . ILE A 1 109 ? -8.447 -4.082 11.694 1.00 98.00 109 ILE A N 1
ATOM 811 C CA . ILE A 1 109 ? -7.743 -3.214 10.747 1.00 98.00 109 ILE A CA 1
ATOM 812 C C . ILE A 1 109 ? -6.815 -4.044 9.850 1.00 98.00 109 ILE A C 1
ATOM 814 O O . ILE A 1 109 ? -6.016 -4.850 10.330 1.00 98.00 109 ILE A O 1
ATOM 818 N N . CYS A 1 110 ? -6.856 -3.786 8.544 1.00 98.00 110 CYS A N 1
ATOM 819 C CA . CYS A 1 110 ? -5.910 -4.308 7.564 1.00 98.00 110 CYS A CA 1
ATOM 820 C C . CYS A 1 110 ? -4.761 -3.308 7.349 1.00 98.00 110 CYS A C 1
ATOM 822 O O . CYS A 1 110 ? -4.924 -2.259 6.722 1.00 98.00 110 CYS A O 1
ATOM 824 N N . ASN A 1 111 ? -3.576 -3.635 7.865 1.00 97.44 111 ASN A N 1
ATOM 825 C CA . ASN A 1 111 ? -2.359 -2.854 7.676 1.00 97.44 111 ASN A CA 1
ATOM 826 C C . ASN A 1 111 ? -1.741 -3.136 6.295 1.00 97.44 111 ASN A C 1
ATOM 828 O O . ASN A 1 111 ? -1.203 -4.217 6.047 1.00 97.44 111 ASN A O 1
ATOM 832 N N . MET A 1 112 ? -1.766 -2.124 5.429 1.00 96.88 112 MET A N 1
ATOM 833 C CA . MET A 1 112 ? -1.220 -2.136 4.067 1.00 96.88 112 MET A CA 1
ATOM 834 C C . MET A 1 112 ? 0.311 -1.969 4.007 1.00 96.88 112 MET A C 1
ATOM 836 O O . MET A 1 112 ? 0.906 -2.077 2.939 1.00 96.88 112 MET A O 1
ATOM 840 N N . ASP A 1 113 ? 0.967 -1.719 5.141 1.00 94.56 113 ASP A N 1
ATOM 841 C CA . ASP A 1 113 ? 2.420 -1.573 5.279 1.00 94.56 113 ASP A CA 1
ATOM 842 C C . ASP A 1 113 ? 3.044 -2.731 6.081 1.00 94.56 113 ASP A C 1
ATOM 844 O O . ASP A 1 113 ? 3.923 -2.530 6.922 1.00 94.56 113 ASP A O 1
ATOM 848 N N . GLY A 1 114 ? 2.614 -3.971 5.808 1.00 95.38 114 GLY A N 1
ATOM 849 C CA . GLY A 1 114 ? 3.293 -5.170 6.312 1.00 95.38 114 GLY A CA 1
ATOM 850 C C . GLY A 1 114 ? 4.742 -5.272 5.817 1.00 95.38 114 GLY A C 1
ATOM 851 O O . GLY A 1 114 ? 5.624 -5.619 6.598 1.00 95.38 114 GLY A O 1
ATOM 852 N N . GLY A 1 115 ? 5.012 -4.871 4.569 1.00 96.38 115 GLY A N 1
ATOM 853 C CA . GLY A 1 115 ? 6.359 -4.843 3.981 1.00 96.38 115 GLY A CA 1
ATOM 854 C C . GLY A 1 115 ? 6.807 -6.192 3.404 1.00 96.38 115 GLY A C 1
ATOM 855 O O . GLY A 1 115 ? 5.968 -7.031 3.087 1.00 96.38 115 GLY A O 1
ATOM 856 N N . PHE A 1 116 ? 8.126 -6.370 3.284 1.00 97.19 116 PHE A N 1
ATOM 857 C CA . PHE A 1 116 ? 8.814 -7.592 2.835 1.00 97.19 116 PHE A CA 1
ATOM 858 C C . PHE A 1 116 ? 10.075 -7.858 3.677 1.00 97.19 116 PHE A C 1
ATOM 860 O O . PHE A 1 116 ? 10.523 -6.989 4.439 1.00 97.19 116 PHE A O 1
ATOM 867 N N . GLY A 1 117 ? 10.659 -9.050 3.541 1.00 97.62 117 GLY A N 1
ATOM 868 C CA . GLY A 1 117 ? 11.914 -9.463 4.171 1.00 97.62 117 GLY A CA 1
ATOM 869 C C . GLY A 1 117 ? 11.931 -9.245 5.684 1.00 97.62 117 GLY A C 1
ATOM 870 O O . GLY A 1 117 ? 10.912 -9.354 6.365 1.00 97.62 117 GLY A O 1
ATOM 871 N N . ALA A 1 118 ? 13.081 -8.817 6.210 1.00 97.44 118 ALA A N 1
ATOM 872 C CA . ALA A 1 118 ? 13.251 -8.516 7.634 1.00 97.44 118 ALA A CA 1
ATOM 873 C C . ALA A 1 118 ? 12.295 -7.424 8.173 1.00 97.44 118 ALA A C 1
ATOM 875 O O . ALA A 1 118 ? 12.032 -7.375 9.377 1.00 97.44 118 ALA A O 1
ATOM 876 N N . THR A 1 119 ? 11.745 -6.554 7.312 1.00 96.75 119 THR A N 1
ATOM 877 C CA . THR A 1 119 ? 10.714 -5.580 7.717 1.00 96.75 119 THR A CA 1
ATOM 878 C C . THR A 1 119 ? 9.382 -6.273 7.986 1.00 96.75 119 THR A C 1
ATOM 880 O O . THR A 1 119 ? 8.749 -5.967 9.001 1.00 96.75 119 THR A O 1
ATOM 883 N N . PHE A 1 120 ? 8.995 -7.219 7.125 1.00 97.81 120 PHE A N 1
ATOM 884 C CA . PHE A 1 120 ? 7.816 -8.061 7.311 1.00 97.81 120 PHE A CA 1
ATOM 885 C C . PHE A 1 120 ? 7.970 -8.967 8.535 1.00 97.81 120 PHE A C 1
ATOM 887 O O . PHE A 1 120 ? 7.106 -8.965 9.408 1.00 97.81 120 PHE A O 1
ATOM 894 N N . ASP A 1 121 ? 9.113 -9.639 8.672 1.00 97.69 121 ASP A N 1
ATOM 895 C CA . ASP A 1 121 ? 9.384 -10.560 9.784 1.00 97.69 121 ASP A CA 1
ATOM 896 C C . ASP A 1 121 ? 9.317 -9.849 11.144 1.00 97.69 121 ASP A C 1
ATOM 898 O O . ASP A 1 121 ? 8.730 -10.358 12.103 1.00 97.69 121 ASP A O 1
ATOM 902 N N . ARG A 1 122 ? 9.869 -8.628 11.228 1.00 97.00 122 ARG A N 1
ATOM 903 C CA . ARG A 1 122 ? 9.745 -7.769 12.413 1.00 97.00 122 ARG A CA 1
ATOM 904 C C . ARG A 1 122 ? 8.293 -7.346 12.649 1.00 97.00 122 ARG A C 1
ATOM 906 O O . ARG A 1 122 ? 7.862 -7.353 13.799 1.00 97.00 122 ARG A O 1
ATOM 913 N N . ASN A 1 123 ? 7.554 -6.958 11.607 1.00 96.38 123 ASN A N 1
ATOM 914 C CA . ASN A 1 123 ? 6.149 -6.564 11.738 1.00 96.38 123 ASN A CA 1
ATOM 915 C C . ASN A 1 123 ? 5.296 -7.724 12.268 1.00 96.38 123 ASN A C 1
ATOM 917 O O . ASN A 1 123 ? 4.671 -7.555 13.310 1.00 96.38 123 ASN A O 1
ATOM 921 N N . MET A 1 124 ? 5.359 -8.908 11.649 1.00 97.38 124 MET A N 1
ATOM 922 C CA . MET A 1 124 ? 4.628 -10.093 12.114 1.00 97.38 124 MET A CA 1
ATOM 923 C C . MET A 1 124 ? 5.011 -10.467 13.547 1.00 97.38 124 MET A C 1
ATOM 925 O O . MET A 1 124 ? 4.137 -10.600 14.396 1.00 97.38 124 MET A O 1
ATOM 929 N N . LYS A 1 125 ? 6.310 -10.539 13.874 1.00 97.62 125 LYS A N 1
ATOM 930 C CA . LYS A 1 125 ? 6.773 -10.886 15.231 1.00 97.62 125 LYS A CA 1
ATOM 931 C C . LYS A 1 125 ? 6.293 -9.912 16.317 1.00 97.62 125 LYS A C 1
ATOM 933 O O . LYS A 1 125 ? 6.109 -10.324 17.461 1.00 97.62 125 LYS A O 1
ATOM 938 N N . VAL A 1 126 ? 6.132 -8.628 15.993 1.00 97.44 126 VAL A N 1
ATOM 939 C CA . VAL A 1 126 ? 5.655 -7.602 16.940 1.00 97.44 126 VAL A CA 1
ATOM 940 C C . VAL A 1 126 ? 4.122 -7.526 16.978 1.00 97.44 126 VAL A C 1
ATOM 942 O O . VAL A 1 126 ? 3.564 -7.263 18.043 1.00 97.44 126 VAL A O 1
ATOM 945 N N . GLY A 1 127 ? 3.454 -7.772 15.848 1.00 97.06 127 GLY A N 1
ATOM 946 C CA . GLY A 1 127 ? 1.997 -7.784 15.706 1.00 97.06 127 GLY A CA 1
ATOM 947 C C . GLY A 1 127 ? 1.317 -9.077 16.168 1.00 97.06 127 GLY A C 1
ATOM 948 O O . GLY A 1 127 ? 0.131 -9.050 16.471 1.00 97.06 127 GLY A O 1
ATOM 949 N N . GLU A 1 128 ? 2.054 -10.184 16.294 1.00 97.38 128 GLU A N 1
ATOM 950 C CA . GLU A 1 128 ? 1.559 -11.519 16.677 1.00 97.38 128 GLU A CA 1
ATOM 951 C C . GLU A 1 128 ? 0.608 -11.556 17.902 1.00 97.38 128 GLU A C 1
ATOM 953 O O . GLU A 1 128 ? -0.395 -12.273 17.833 1.00 97.38 128 GLU A O 1
ATOM 958 N N . PRO A 1 129 ? 0.813 -10.776 18.991 1.00 98.12 129 PRO A N 1
ATOM 959 C CA . PRO A 1 129 ? -0.124 -10.712 20.123 1.00 98.12 129 PRO A CA 1
ATOM 960 C C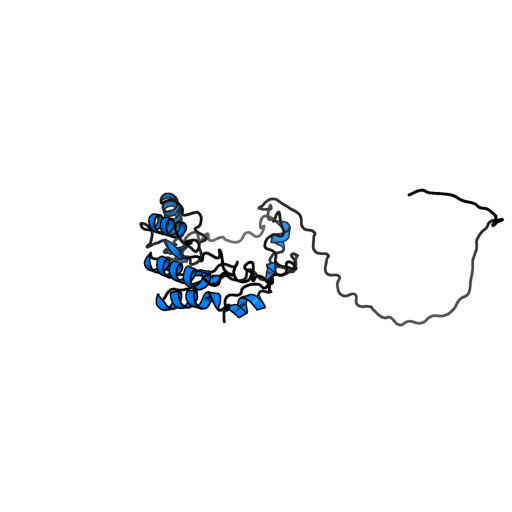 . PRO A 1 129 ? -1.450 -9.982 19.836 1.00 98.12 129 PRO A C 1
ATOM 962 O O . PRO A 1 129 ? -2.295 -9.906 20.723 1.00 98.12 129 PRO A O 1
ATOM 965 N N . PHE A 1 130 ? -1.604 -9.404 18.642 1.00 97.88 130 PHE A N 1
ATOM 966 C CA . PHE A 1 130 ? -2.716 -8.545 18.218 1.00 97.88 130 PHE A CA 1
ATOM 967 C C . PHE A 1 130 ? -3.309 -8.976 16.861 1.00 97.88 130 PHE A C 1
ATOM 969 O O . PHE A 1 130 ? -4.093 -8.234 16.264 1.00 97.88 130 PHE A O 1
ATOM 976 N N . ARG A 1 131 ? -2.907 -10.145 16.340 1.00 96.12 131 ARG A N 1
ATOM 977 C CA . ARG A 1 131 ? -3.223 -10.641 14.983 1.00 96.12 131 ARG A CA 1
ATOM 978 C C . ARG A 1 131 ? -4.715 -10.875 14.708 1.00 96.12 131 ARG A C 1
ATOM 980 O O . ARG A 1 131 ? -5.117 -11.012 13.559 1.00 96.12 131 ARG A O 1
ATOM 987 N N . ASP A 1 132 ? -5.526 -10.951 15.757 1.00 97.00 132 ASP A N 1
ATOM 988 C CA . ASP A 1 132 ? -6.990 -11.036 15.725 1.00 97.00 132 ASP A CA 1
ATOM 989 C C . ASP A 1 132 ? -7.661 -9.672 15.473 1.00 97.00 132 ASP A C 1
ATOM 991 O O . ASP A 1 132 ? -8.812 -9.613 15.045 1.00 97.00 132 ASP A O 1
ATOM 995 N N . ARG A 1 133 ? -6.931 -8.576 15.717 1.00 98.19 133 ARG A N 1
ATOM 996 C CA . ARG A 1 133 ? -7.384 -7.187 15.564 1.00 98.19 133 ARG A CA 1
ATOM 997 C C . ARG A 1 133 ? -6.661 -6.457 14.431 1.00 98.19 133 ARG A C 1
ATOM 999 O O . ARG A 1 133 ? -7.273 -5.643 13.749 1.00 98.19 133 ARG A O 1
ATOM 1006 N N . ILE A 1 134 ? -5.373 -6.717 14.212 1.00 98.25 134 ILE A N 1
ATOM 1007 C CA . ILE A 1 134 ? -4.556 -6.054 13.185 1.00 98.25 134 ILE A CA 1
ATOM 1008 C C . ILE A 1 134 ? -3.920 -7.123 12.295 1.00 98.25 134 ILE A C 1
ATOM 1010 O O . ILE A 1 134 ? -3.057 -7.874 12.742 1.00 98.25 134 ILE A O 1
ATOM 1014 N N . ILE A 1 135 ? -4.335 -7.172 11.027 1.00 97.81 135 ILE A N 1
ATOM 1015 C CA . ILE A 1 135 ? -3.821 -8.126 10.032 1.00 97.81 135 ILE A CA 1
ATOM 1016 C C . ILE A 1 135 ? -2.904 -7.425 9.028 1.00 97.81 135 ILE A C 1
ATOM 1018 O O . ILE A 1 135 ? -3.149 -6.280 8.650 1.00 97.81 135 ILE A O 1
ATOM 1022 N N . HIS A 1 136 ? -1.851 -8.103 8.573 1.00 98.12 136 HIS A N 1
ATOM 1023 C CA . HIS A 1 136 ? -0.839 -7.515 7.691 1.00 98.12 136 HIS A CA 1
ATOM 1024 C C . HIS A 1 136 ? -0.987 -7.976 6.244 1.00 98.12 136 HIS A C 1
ATOM 1026 O O . HIS A 1 136 ? -1.084 -9.172 5.971 1.00 98.12 136 HIS A O 1
ATOM 1032 N N . PHE A 1 137 ? -0.935 -7.025 5.314 1.00 98.50 137 PHE A N 1
ATOM 1033 C CA . PHE A 1 137 ? -0.760 -7.291 3.891 1.00 98.50 137 PHE A CA 1
ATOM 1034 C C . PHE A 1 137 ? 0.722 -7.126 3.531 1.00 98.50 137 PHE A C 1
ATOM 1036 O O . PHE A 1 137 ? 1.358 -6.137 3.913 1.00 98.50 137 PHE A O 1
ATOM 1043 N N . ALA A 1 138 ? 1.279 -8.102 2.814 1.00 98.31 138 ALA A N 1
ATOM 1044 C CA . ALA A 1 138 ? 2.646 -8.037 2.304 1.00 98.31 138 ALA A CA 1
ATOM 1045 C C . ALA A 1 138 ? 2.770 -6.928 1.244 1.00 98.31 138 ALA A C 1
ATOM 1047 O O . ALA A 1 138 ? 1.789 -6.594 0.580 1.00 98.31 138 ALA A O 1
ATOM 1048 N N . ARG A 1 139 ? 3.968 -6.368 1.058 1.00 97.38 139 ARG A N 1
ATOM 1049 C CA . ARG A 1 139 ? 4.297 -5.474 -0.071 1.00 97.38 139 ARG A CA 1
ATOM 1050 C C . ARG A 1 139 ? 5.428 -6.095 -0.882 1.00 97.38 139 ARG A C 1
ATOM 1052 O O . ARG A 1 139 ? 6.231 -6.827 -0.320 1.00 97.38 139 ARG A O 1
ATOM 1059 N N . LEU A 1 140 ? 5.513 -5.792 -2.174 1.00 97.25 140 LEU A N 1
ATOM 1060 C CA . LEU A 1 140 ? 6.609 -6.279 -3.018 1.00 97.25 140 LEU A CA 1
ATOM 1061 C C . LEU A 1 140 ? 7.890 -5.456 -2.814 1.00 97.25 140 LEU A C 1
ATOM 1063 O O . LEU A 1 140 ? 7.830 -4.261 -2.510 1.00 97.25 140 LEU A O 1
ATOM 1067 N N . ASP A 1 141 ? 9.037 -6.097 -3.039 1.00 96.62 141 ASP A N 1
ATOM 1068 C CA . ASP A 1 141 ? 10.318 -5.426 -3.267 1.00 96.62 141 ASP A CA 1
ATOM 1069 C C . ASP A 1 141 ? 10.478 -5.155 -4.768 1.00 96.62 141 ASP A C 1
ATOM 1071 O O . ASP A 1 141 ? 10.665 -6.082 -5.552 1.00 96.62 141 ASP A O 1
ATOM 1075 N N . PHE A 1 142 ? 10.415 -3.890 -5.184 1.00 96.62 142 PHE A N 1
ATOM 1076 C CA . PHE A 1 142 ? 10.605 -3.499 -6.587 1.00 96.62 142 PHE A CA 1
ATOM 1077 C C . PHE A 1 142 ? 12.088 -3.301 -6.970 1.00 96.62 142 PHE A C 1
ATOM 1079 O O . PHE A 1 142 ? 12.383 -2.933 -8.108 1.00 96.62 142 PHE A O 1
ATOM 1086 N N . ALA A 1 143 ? 13.038 -3.539 -6.054 1.00 96.06 143 ALA A N 1
ATOM 1087 C CA . ALA A 1 143 ? 14.462 -3.471 -6.371 1.00 96.06 143 ALA A CA 1
ATOM 1088 C C . ALA A 1 143 ? 14.847 -4.567 -7.380 1.00 96.06 143 ALA A C 1
ATOM 1090 O O . ALA A 1 143 ? 14.761 -5.765 -7.086 1.00 96.06 143 ALA A O 1
ATOM 1091 N N . GLY A 1 144 ? 15.278 -4.131 -8.567 1.00 96.31 144 GLY A N 1
ATOM 1092 C CA . GLY A 1 144 ? 15.614 -5.008 -9.689 1.00 96.31 144 GLY A CA 1
ATOM 1093 C C . GLY A 1 144 ? 14.434 -5.380 -10.594 1.00 96.31 144 GLY A C 1
ATOM 1094 O O . GLY A 1 144 ? 14.536 -6.370 -11.296 1.00 96.31 144 GLY A O 1
ATOM 1095 N N . ILE A 1 145 ? 13.321 -4.631 -10.622 1.00 97.44 145 ILE A N 1
ATOM 1096 C CA . ILE A 1 145 ? 12.121 -4.958 -11.439 1.00 97.44 145 ILE A CA 1
ATOM 1097 C C . ILE A 1 145 ? 12.372 -5.201 -12.948 1.00 97.44 145 ILE A C 1
ATOM 1099 O O . ILE A 1 145 ? 11.558 -5.840 -13.613 1.00 97.44 145 ILE A O 1
ATOM 1103 N N . ASN A 1 146 ? 13.499 -4.727 -13.487 1.00 97.50 146 ASN A N 1
ATOM 1104 C CA . ASN A 1 146 ? 13.904 -4.933 -14.883 1.00 97.50 146 ASN A CA 1
ATOM 1105 C C . ASN A 1 146 ? 14.925 -6.084 -15.056 1.00 97.50 146 ASN A C 1
ATOM 1107 O O . ASN A 1 146 ? 15.359 -6.358 -16.174 1.00 97.50 146 ASN A O 1
ATOM 1111 N N . ASP A 1 147 ? 15.307 -6.769 -13.973 1.00 97.88 147 ASP A N 1
ATOM 1112 C CA . ASP A 1 147 ? 16.198 -7.931 -13.994 1.00 97.88 147 ASP A CA 1
ATOM 1113 C C . ASP A 1 147 ? 15.393 -9.210 -14.310 1.00 97.88 147 ASP A C 1
ATOM 1115 O O . ASP A 1 147 ? 14.399 -9.481 -13.631 1.00 97.88 147 ASP A O 1
ATOM 1119 N N . PRO A 1 148 ? 15.832 -10.087 -15.238 1.00 96.69 148 PRO A N 1
ATOM 1120 C CA . PRO A 1 148 ? 15.091 -11.307 -15.5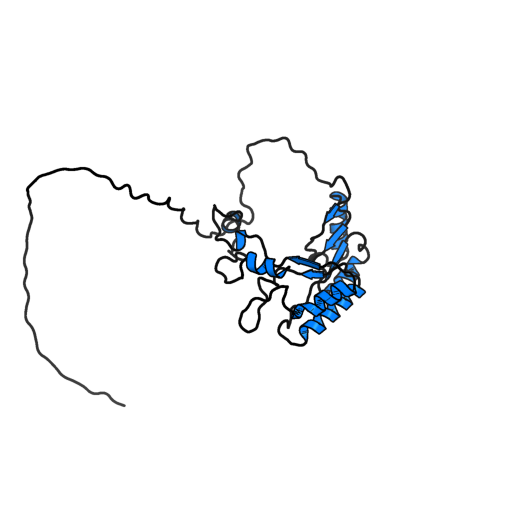95 1.00 96.69 148 PRO A CA 1
ATOM 1121 C C . PRO A 1 148 ? 14.809 -12.283 -14.437 1.00 96.69 148 PRO A C 1
ATOM 1123 O O . PRO A 1 148 ? 13.923 -13.126 -14.541 1.00 96.69 148 PRO A O 1
ATOM 1126 N N . GLY A 1 149 ? 15.556 -12.194 -13.330 1.00 98.00 149 GLY A N 1
ATOM 1127 C CA . GLY A 1 149 ? 15.334 -13.001 -12.124 1.00 98.00 149 GLY A CA 1
ATOM 1128 C C . GLY A 1 149 ? 14.298 -12.429 -11.145 1.00 98.00 149 GLY A C 1
ATOM 1129 O O . GLY A 1 149 ? 13.925 -13.117 -10.191 1.00 98.00 149 GLY A O 1
ATOM 1130 N N . TRP A 1 150 ? 13.835 -11.190 -11.343 1.00 98.38 150 TRP A N 1
ATOM 1131 C CA . TRP A 1 150 ? 12.950 -10.502 -10.401 1.00 98.38 150 TRP A CA 1
ATOM 1132 C C . TRP A 1 150 ? 11.580 -11.171 -10.209 1.00 98.38 150 TRP A C 1
ATOM 1134 O O . TRP A 1 150 ? 11.212 -11.353 -9.047 1.00 98.38 150 TRP A O 1
ATOM 1144 N N . PRO A 1 151 ? 10.851 -11.619 -11.257 1.00 98.38 151 PRO A N 1
ATOM 1145 C CA . PRO A 1 151 ? 9.532 -12.236 -11.079 1.00 98.38 151 PRO A CA 1
ATOM 1146 C C . PRO A 1 151 ? 9.573 -13.451 -10.144 1.00 98.38 151 PRO A C 1
ATOM 1148 O O . PRO A 1 151 ? 8.807 -13.538 -9.185 1.00 98.38 151 PRO A O 1
ATOM 1151 N N . ALA A 1 152 ? 10.540 -14.351 -10.359 1.00 98.12 152 ALA A N 1
ATOM 1152 C CA . ALA A 1 152 ? 10.718 -15.554 -9.549 1.00 98.12 152 ALA A CA 1
ATOM 1153 C C . ALA A 1 152 ? 11.180 -15.242 -8.111 1.00 98.12 152 ALA A C 1
ATOM 1155 O O . ALA A 1 152 ? 10.648 -15.816 -7.160 1.00 98.12 152 ALA A O 1
ATOM 1156 N N . LYS A 1 153 ? 12.126 -14.303 -7.934 1.00 98.44 153 LYS A N 1
ATOM 1157 C CA . LYS A 1 153 ? 12.577 -13.823 -6.610 1.00 98.44 153 LYS A CA 1
ATOM 1158 C C . LYS A 1 153 ? 11.401 -13.258 -5.804 1.00 98.44 153 LYS A C 1
ATOM 1160 O O . LYS A 1 153 ? 11.221 -13.607 -4.639 1.00 98.44 153 LYS A O 1
ATOM 1165 N N . THR A 1 154 ? 10.610 -12.386 -6.423 1.00 98.44 154 THR A N 1
ATOM 1166 C CA . THR A 1 154 ? 9.517 -11.657 -5.770 1.00 98.44 154 THR A CA 1
ATOM 1167 C C . THR A 1 154 ? 8.325 -12.564 -5.467 1.00 98.44 154 THR A C 1
ATOM 1169 O O . THR A 1 154 ? 7.758 -12.468 -4.379 1.00 98.44 154 THR A O 1
ATOM 1172 N N . ALA A 1 155 ? 7.995 -13.505 -6.356 1.00 98.50 155 ALA A N 1
ATOM 1173 C CA . ALA A 1 155 ? 6.997 -14.539 -6.089 1.00 98.50 155 ALA A CA 1
ATOM 1174 C C . ALA A 1 155 ? 7.395 -15.441 -4.904 1.00 98.50 155 ALA A C 1
ATOM 1176 O O . ALA A 1 155 ? 6.578 -15.679 -4.015 1.00 98.50 155 ALA A O 1
ATOM 1177 N N . ALA A 1 156 ? 8.657 -15.883 -4.835 1.00 98.56 156 ALA A N 1
ATOM 1178 C CA . ALA A 1 156 ? 9.151 -16.706 -3.728 1.00 98.56 156 ALA A CA 1
ATOM 1179 C C . ALA A 1 156 ? 9.127 -15.966 -2.373 1.00 98.56 156 ALA A C 1
ATOM 1181 O O . ALA A 1 156 ? 8.739 -16.544 -1.356 1.00 98.56 156 ALA A O 1
ATOM 1182 N N . GLU A 1 157 ? 9.484 -14.677 -2.348 1.00 98.62 157 GLU A N 1
ATOM 1183 C CA . GLU A 1 157 ? 9.376 -13.837 -1.143 1.00 98.62 157 GLU A CA 1
ATOM 1184 C C . GLU A 1 157 ? 7.913 -13.599 -0.727 1.00 98.62 157 GLU A C 1
ATOM 1186 O O . GLU A 1 157 ? 7.604 -13.586 0.467 1.00 98.62 157 GLU A O 1
ATOM 1191 N N . LEU A 1 158 ? 6.989 -13.468 -1.684 1.00 9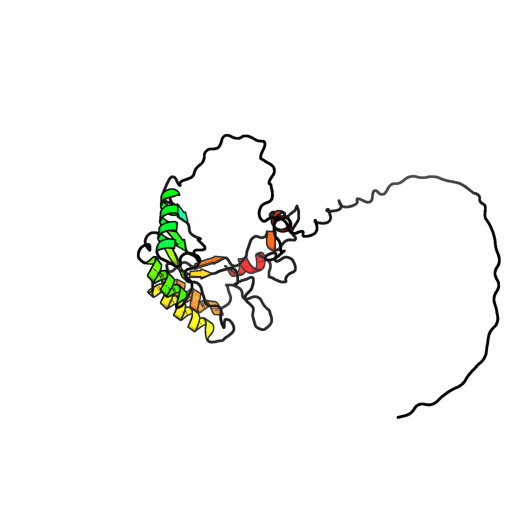8.75 158 LEU A N 1
ATOM 1192 C CA . LEU A 1 158 ? 5.562 -13.354 -1.388 1.00 98.75 158 LEU A CA 1
ATOM 1193 C C . LEU A 1 158 ? 4.978 -14.663 -0.830 1.00 98.75 158 LEU A C 1
ATOM 1195 O O . LEU A 1 158 ? 4.255 -14.624 0.165 1.00 98.75 158 LEU A O 1
ATOM 1199 N N . GLU A 1 159 ? 5.332 -15.821 -1.400 1.00 98.69 159 GLU A N 1
ATOM 1200 C CA . GLU A 1 159 ? 4.980 -17.135 -0.840 1.00 98.69 159 GLU A CA 1
ATOM 1201 C C . GLU A 1 159 ? 5.517 -17.282 0.593 1.00 98.69 159 GLU A C 1
ATOM 1203 O O . GLU A 1 159 ? 4.772 -17.677 1.493 1.00 98.69 159 GLU A O 1
ATOM 1208 N N . ARG A 1 160 ? 6.764 -16.862 0.851 1.00 98.69 160 ARG A N 1
ATOM 1209 C CA . ARG A 1 160 ? 7.332 -16.816 2.206 1.00 98.69 160 ARG A CA 1
ATOM 1210 C C . ARG A 1 160 ? 6.506 -15.929 3.146 1.00 98.69 160 ARG A C 1
ATOM 1212 O O . ARG A 1 160 ? 6.252 -16.330 4.281 1.00 98.69 160 ARG A O 1
ATOM 1219 N N . CYS A 1 161 ? 6.041 -14.766 2.686 1.00 98.69 161 CYS A N 1
ATOM 1220 C CA . CYS A 1 161 ? 5.183 -13.878 3.475 1.00 98.69 161 CYS A CA 1
ATOM 1221 C C . CYS A 1 161 ? 3.797 -14.492 3.757 1.00 98.69 16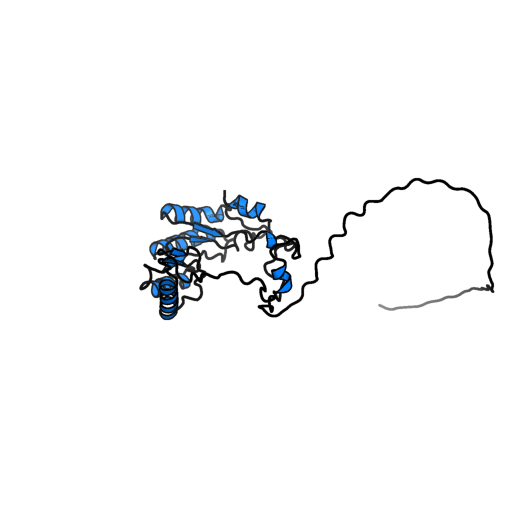1 CYS A C 1
ATOM 1223 O O . CYS A 1 161 ? 3.302 -14.370 4.877 1.00 98.69 161 CYS A O 1
ATOM 1225 N N . PHE A 1 162 ? 3.176 -15.189 2.796 1.00 98.62 162 PHE A N 1
ATOM 1226 C CA . PHE A 1 162 ? 1.904 -15.899 3.008 1.00 98.62 162 PHE A CA 1
ATOM 1227 C C . PHE A 1 162 ? 2.038 -17.063 3.997 1.00 98.62 162 PHE A C 1
ATOM 1229 O O . PHE A 1 162 ? 1.178 -17.216 4.869 1.00 98.62 162 PHE A O 1
ATOM 1236 N N . LEU A 1 163 ? 3.125 -17.837 3.914 1.00 98.00 163 LEU A N 1
ATOM 1237 C CA . LEU A 1 163 ? 3.453 -18.902 4.870 1.00 98.00 163 LEU A CA 1
ATOM 1238 C C . LEU A 1 163 ? 3.753 -18.348 6.274 1.00 98.00 163 LEU A C 1
ATOM 1240 O O . LEU A 1 163 ? 3.400 -18.974 7.270 1.00 98.00 163 LEU A O 1
ATOM 1244 N N . ALA A 1 164 ? 4.338 -17.151 6.359 1.00 97.75 164 ALA A N 1
ATOM 1245 C CA . ALA A 1 164 ? 4.562 -16.415 7.603 1.00 97.75 164 ALA A CA 1
ATOM 1246 C C . ALA A 1 164 ? 3.330 -15.623 8.104 1.00 97.75 164 ALA A C 1
ATOM 1248 O O . ALA A 1 164 ? 3.433 -14.909 9.100 1.00 97.75 164 ALA A O 1
ATOM 1249 N N . GLY A 1 165 ? 2.164 -15.757 7.455 1.00 97.50 165 GLY A N 1
ATOM 1250 C CA . GLY A 1 165 ? 0.881 -15.253 7.960 1.00 97.50 165 GLY A CA 1
ATOM 1251 C C . GLY A 1 165 ? 0.347 -13.959 7.335 1.00 97.50 165 GLY A C 1
ATOM 1252 O O . GLY A 1 165 ? -0.612 -13.402 7.869 1.00 97.50 165 GLY A O 1
ATOM 1253 N N . ALA A 1 166 ? 0.900 -13.474 6.215 1.00 98.31 166 ALA A N 1
ATOM 1254 C CA . ALA A 1 166 ? 0.299 -12.357 5.477 1.00 98.31 166 ALA A CA 1
ATOM 1255 C C . ALA A 1 166 ? -1.148 -12.684 5.062 1.00 98.31 166 ALA A C 1
ATOM 1257 O O . ALA A 1 166 ? -1.430 -13.733 4.477 1.00 98.31 166 ALA A O 1
ATOM 1258 N N . ALA A 1 167 ? -2.069 -11.761 5.339 1.00 98.06 167 ALA A N 1
ATOM 1259 C CA . ALA A 1 167 ? -3.487 -11.910 5.024 1.00 98.06 167 ALA A CA 1
ATOM 1260 C C . ALA A 1 167 ? -3.788 -11.731 3.527 1.00 98.06 167 ALA A C 1
ATOM 1262 O O . ALA A 1 167 ? -4.746 -12.318 3.030 1.00 98.06 167 ALA A O 1
ATOM 1263 N N . GLY A 1 168 ? -2.960 -10.957 2.822 1.00 98.25 168 GLY A N 1
ATOM 1264 C CA . GLY A 1 168 ? -3.079 -10.647 1.399 1.00 98.25 168 GLY A CA 1
ATOM 1265 C C . GLY A 1 168 ? -1.870 -9.866 0.879 1.00 98.25 168 GLY A C 1
ATOM 1266 O O . GLY A 1 168 ? -0.903 -9.639 1.613 1.00 98.25 168 GLY A O 1
ATOM 1267 N N . LEU A 1 169 ? -1.927 -9.450 -0.385 1.00 98.12 169 LEU A N 1
ATOM 1268 C CA . LEU A 1 169 ? -0.907 -8.633 -1.050 1.00 98.12 169 LEU A CA 1
ATOM 1269 C C . LEU A 1 169 ? -1.398 -7.190 -1.217 1.00 98.12 169 LEU A C 1
ATOM 1271 O O . LEU A 1 169 ? -2.497 -6.963 -1.717 1.00 98.12 169 LEU A O 1
ATOM 1275 N N . LYS A 1 170 ? -0.575 -6.205 -0.857 1.00 96.62 170 LYS A N 1
ATOM 1276 C CA . LYS A 1 170 ? -0.792 -4.791 -1.165 1.00 96.62 170 LYS A CA 1
ATOM 1277 C C . LYS A 1 170 ? 0.049 -4.370 -2.371 1.00 96.62 170 LYS A C 1
ATOM 1279 O O . LYS A 1 170 ? 1.277 -4.332 -2.295 1.00 96.62 170 LYS A O 1
ATOM 1284 N N . ILE A 1 171 ? -0.631 -3.924 -3.426 1.00 94.12 171 ILE A N 1
ATOM 1285 C CA . ILE A 1 171 ? -0.043 -3.151 -4.524 1.00 94.12 171 ILE A CA 1
ATOM 1286 C C . ILE A 1 171 ? -0.305 -1.658 -4.284 1.00 94.12 171 ILE A C 1
ATOM 1288 O O . ILE A 1 171 ? -1.420 -1.235 -3.945 1.00 94.12 171 ILE A O 1
ATOM 1292 N N . ASN A 1 172 ? 0.746 -0.852 -4.420 1.00 91.56 172 ASN A N 1
ATOM 1293 C CA . ASN A 1 172 ? 0.715 0.599 -4.274 1.00 91.56 172 ASN A CA 1
ATOM 1294 C C . ASN A 1 172 ? 1.106 1.303 -5.579 1.00 91.56 172 ASN A C 1
ATOM 1296 O O . ASN A 1 172 ? 1.818 0.748 -6.412 1.00 91.56 172 ASN A O 1
ATOM 1300 N N . LYS A 1 173 ? 0.682 2.565 -5.684 1.00 90.88 173 LYS A N 1
ATOM 1301 C CA . LYS A 1 173 ? 0.593 3.364 -6.915 1.00 90.88 173 LYS A CA 1
ATOM 1302 C C . LYS A 1 173 ? 1.904 3.693 -7.634 1.00 90.88 173 LYS A C 1
ATOM 1304 O O . LYS A 1 173 ? 1.910 4.435 -8.605 1.00 90.88 173 LYS A O 1
ATOM 1309 N N . VAL A 1 174 ? 3.022 3.157 -7.150 1.00 92.62 174 VAL A N 1
ATOM 1310 C CA . VAL A 1 174 ? 4.288 3.189 -7.886 1.00 92.62 174 VAL A CA 1
ATOM 1311 C C . VAL A 1 174 ? 4.161 2.372 -9.174 1.00 92.62 174 VAL A C 1
ATOM 1313 O O . VAL A 1 174 ? 4.664 2.789 -10.213 1.00 92.62 174 VAL A O 1
ATOM 1316 N N . LEU A 1 175 ? 3.403 1.270 -9.131 1.00 92.56 175 LEU A N 1
ATOM 1317 C CA . LEU A 1 175 ? 2.933 0.554 -10.313 1.00 92.56 175 LEU A CA 1
ATOM 1318 C C . LEU A 1 175 ? 1.826 1.384 -10.979 1.00 92.56 175 LEU A C 1
ATOM 1320 O O . LEU A 1 175 ? 0.843 1.721 -10.319 1.00 92.56 175 LEU A O 1
ATOM 1324 N N . GLY A 1 176 ? 2.022 1.760 -12.244 1.00 91.00 176 GLY A N 1
ATOM 1325 C CA . GLY A 1 176 ? 1.211 2.753 -12.956 1.00 91.00 176 GLY A CA 1
ATOM 1326 C C . GLY A 1 176 ? 1.839 4.155 -13.054 1.00 91.00 176 GLY A C 1
ATOM 1327 O O . GLY A 1 176 ? 1.841 4.724 -14.146 1.00 91.00 176 GLY A O 1
ATOM 1328 N N . LEU A 1 177 ? 2.392 4.721 -11.964 1.00 92.88 177 LEU A N 1
ATOM 1329 C CA . LEU A 1 177 ? 2.809 6.145 -11.910 1.00 92.88 177 LEU A CA 1
ATOM 1330 C C . LEU A 1 177 ? 4.314 6.428 -11.774 1.00 92.88 177 LEU A C 1
ATOM 1332 O O . LEU A 1 177 ? 4.724 7.575 -11.983 1.00 92.88 177 LEU A O 1
ATOM 1336 N N . GLU A 1 178 ? 5.133 5.458 -11.359 1.00 93.50 178 GLU A N 1
ATOM 1337 C CA . GLU A 1 178 ? 6.533 5.713 -10.960 1.00 93.50 178 GLU A CA 1
ATOM 1338 C C . GLU A 1 178 ? 7.522 4.646 -11.461 1.00 93.50 178 GLU A C 1
ATOM 1340 O O . GLU A 1 178 ? 8.637 4.993 -11.849 1.00 93.50 178 GLU A O 1
ATOM 1345 N N . LEU A 1 179 ? 7.128 3.369 -11.492 1.00 95.56 179 LEU A N 1
ATOM 1346 C CA . LEU A 1 179 ? 7.943 2.264 -12.004 1.00 95.56 179 LEU A CA 1
ATOM 1347 C C . LEU A 1 179 ? 8.070 2.343 -13.530 1.00 95.56 179 LEU A C 1
ATOM 1349 O O . LEU A 1 179 ? 7.082 2.581 -14.230 1.00 95.56 179 LEU A O 1
ATOM 1353 N N . ARG A 1 180 ? 9.290 2.141 -14.043 1.00 96.50 180 ARG A N 1
ATOM 1354 C CA . ARG A 1 180 ? 9.609 2.295 -15.466 1.00 96.50 180 ARG A CA 1
ATOM 1355 C C . ARG A 1 180 ? 10.537 1.225 -16.021 1.00 96.50 180 ARG A C 1
ATOM 1357 O O . ARG A 1 180 ? 11.448 0.753 -15.337 1.00 96.50 180 ARG A O 1
ATOM 1364 N N . ASP A 1 181 ? 10.339 0.951 -17.301 1.00 96.38 181 ASP A N 1
ATOM 1365 C CA . ASP A 1 181 ? 11.234 0.161 -18.134 1.00 96.38 181 ASP A CA 1
ATOM 1366 C C . ASP A 1 181 ? 12.487 0.949 -18.563 1.00 96.38 181 ASP A C 1
ATOM 1368 O O . ASP A 1 181 ? 12.526 2.180 -18.436 1.00 96.38 181 ASP A O 1
ATOM 1372 N N . PRO A 1 182 ? 13.538 0.272 -19.072 1.00 96.12 182 PRO A N 1
ATOM 1373 C CA . PRO A 1 182 ? 14.787 0.920 -19.481 1.00 96.12 182 PRO A CA 1
ATOM 1374 C C . PRO A 1 182 ? 14.653 1.937 -20.628 1.00 96.12 182 PRO A C 1
ATOM 1376 O O . PRO A 1 182 ? 15.542 2.769 -20.799 1.00 96.12 182 PRO A O 1
ATOM 1379 N N . ASP A 1 183 ? 13.567 1.888 -21.404 1.00 95.25 183 ASP A N 1
ATOM 1380 C CA . ASP A 1 183 ? 13.235 2.862 -22.455 1.00 95.25 183 ASP A CA 1
ATOM 1381 C C . ASP A 1 183 ? 12.474 4.099 -21.928 1.00 95.25 183 ASP A C 1
ATOM 1383 O O . ASP A 1 183 ? 12.311 5.088 -22.645 1.00 95.25 183 ASP A O 1
ATOM 1387 N N . GLY A 1 184 ? 12.046 4.073 -20.661 1.00 94.69 184 GLY A N 1
ATOM 1388 C CA . GLY A 1 184 ? 11.260 5.119 -20.013 1.00 94.69 184 GLY A CA 1
ATOM 1389 C C . GLY A 1 184 ? 9.742 4.909 -20.039 1.00 94.69 184 GLY A C 1
ATOM 1390 O O . GLY A 1 184 ? 9.034 5.762 -19.494 1.00 94.69 184 GLY A O 1
ATOM 1391 N N . GLY A 1 185 ? 9.239 3.810 -20.615 1.00 94.94 185 GLY A N 1
ATOM 1392 C CA . GLY A 1 185 ? 7.839 3.394 -20.501 1.00 94.94 185 GLY A CA 1
ATOM 1393 C C . GLY A 1 185 ? 7.429 3.148 -19.044 1.00 94.94 185 GLY A C 1
ATOM 1394 O O . GLY A 1 185 ? 8.273 2.844 -18.203 1.00 94.94 185 GLY A O 1
ATOM 1395 N N . TYR A 1 186 ? 6.144 3.315 -18.715 1.00 95.62 186 TYR A N 1
ATOM 1396 C CA . TYR A 1 186 ? 5.631 3.086 -17.357 1.00 95.62 186 TYR A CA 1
ATOM 1397 C C . TYR A 1 186 ? 5.074 1.677 -17.214 1.00 95.62 186 TYR A C 1
ATOM 1399 O O . TYR A 1 186 ? 4.116 1.328 -17.905 1.00 95.62 186 TYR A O 1
ATOM 1407 N N . ILE A 1 187 ? 5.602 0.925 -16.252 1.00 95.75 187 ILE A N 1
ATOM 1408 C CA . ILE A 1 187 ? 5.184 -0.450 -15.976 1.00 95.75 187 ILE A CA 1
ATOM 1409 C C . ILE A 1 187 ? 3.764 -0.427 -15.391 1.00 95.75 187 ILE A C 1
ATOM 1411 O O . ILE A 1 187 ? 3.496 0.265 -14.399 1.00 95.75 187 ILE A O 1
ATOM 1415 N N . GLN A 1 188 ? 2.858 -1.163 -16.032 1.00 94.50 188 GLN A N 1
ATOM 1416 C CA . GLN A 1 188 ? 1.449 -1.296 -15.656 1.00 94.50 188 GLN A CA 1
ATOM 1417 C C . GLN A 1 188 ? 1.200 -2.615 -14.893 1.00 94.50 188 GLN A C 1
ATOM 1419 O O . GLN A 1 188 ? 2.144 -3.335 -14.578 1.00 94.50 188 GLN A O 1
ATOM 1424 N N . SER A 1 189 ? -0.046 -2.898 -14.492 1.00 92.44 189 SER A N 1
ATOM 1425 C CA . SER A 1 189 ? -0.353 -4.040 -13.595 1.00 92.44 189 SER A CA 1
ATOM 1426 C C . SER A 1 189 ? -0.721 -5.338 -14.321 1.00 92.44 189 SER A C 1
ATOM 1428 O O . SER A 1 189 ? -0.680 -6.406 -13.716 1.00 92.44 189 SER A O 1
ATOM 1430 N N . ASP A 1 190 ? -1.005 -5.227 -15.614 1.00 93.19 190 ASP A N 1
ATOM 1431 C CA . ASP A 1 190 ? -1.160 -6.278 -16.623 1.00 93.19 190 ASP A CA 1
ATOM 1432 C C . ASP A 1 190 ? 0.186 -6.715 -17.243 1.00 93.19 190 ASP A C 1
ATOM 1434 O O . ASP A 1 190 ? 0.220 -7.540 -18.153 1.00 93.19 190 ASP A O 1
ATOM 1438 N N . ASP A 1 191 ? 1.310 -6.170 -16.765 1.00 95.81 191 ASP A N 1
ATOM 1439 C CA . ASP A 1 191 ? 2.641 -6.532 -17.245 1.00 95.81 191 ASP A CA 1
ATOM 1440 C C . ASP A 1 191 ? 3.012 -7.978 -16.830 1.00 95.81 191 ASP A C 1
ATOM 1442 O O . ASP A 1 191 ? 3.052 -8.268 -15.626 1.00 95.81 191 ASP A O 1
ATOM 1446 N N . PRO A 1 192 ? 3.369 -8.874 -17.779 1.00 96.31 192 PRO A N 1
ATOM 1447 C CA . PRO A 1 192 ? 3.645 -10.288 -17.500 1.00 96.31 192 PRO A CA 1
ATOM 1448 C C . PRO A 1 192 ? 4.750 -10.567 -16.471 1.00 96.31 192 PRO A C 1
ATOM 1450 O O . PRO A 1 192 ? 4.831 -11.671 -15.928 1.00 96.31 192 PRO A O 1
ATOM 1453 N N . ARG A 1 193 ? 5.604 -9.587 -16.127 1.00 96.94 193 ARG A N 1
ATOM 1454 C CA . ARG A 1 193 ? 6.570 -9.743 -15.022 1.00 96.94 193 ARG A CA 1
ATOM 1455 C C . ARG A 1 193 ? 5.888 -9.943 -13.660 1.00 96.94 193 ARG A C 1
ATOM 1457 O O . ARG A 1 193 ? 6.545 -10.386 -12.718 1.00 96.94 193 ARG A O 1
ATOM 1464 N N . PHE A 1 194 ? 4.594 -9.634 -13.551 1.00 96.62 194 PHE A N 1
ATOM 1465 C CA . PHE A 1 194 ? 3.776 -9.869 -12.364 1.00 96.62 194 PHE A CA 1
ATOM 1466 C C . PHE A 1 194 ? 2.999 -11.191 -12.376 1.00 96.62 194 PHE A C 1
ATOM 1468 O O . PHE A 1 194 ? 2.505 -11.571 -11.316 1.00 96.62 194 PHE A O 1
ATOM 1475 N N . ASP A 1 195 ? 2.948 -11.943 -13.482 1.00 97.19 195 ASP A N 1
ATOM 1476 C CA . ASP A 1 195 ? 2.184 -13.202 -13.541 1.00 97.19 195 ASP A CA 1
ATOM 1477 C C . ASP A 1 195 ? 2.556 -14.183 -12.409 1.00 97.19 195 ASP A C 1
ATOM 1479 O O . ASP A 1 195 ? 1.649 -14.636 -11.708 1.00 97.19 195 ASP A O 1
ATOM 1483 N N . PRO A 1 196 ? 3.847 -14.424 -12.077 1.00 98.25 196 PRO A N 1
ATOM 1484 C CA . PRO A 1 196 ? 4.211 -15.282 -10.944 1.00 98.25 196 PRO A CA 1
ATOM 1485 C C . PRO A 1 196 ? 3.743 -14.746 -9.579 1.00 98.25 196 PRO A C 1
ATOM 1487 O O . PRO A 1 196 ? 3.551 -15.512 -8.636 1.00 98.25 196 PRO A O 1
ATOM 1490 N N . VAL A 1 197 ? 3.552 -13.429 -9.445 1.00 97.81 197 VAL A N 1
ATOM 1491 C CA . VAL A 1 197 ? 3.019 -12.792 -8.229 1.00 97.81 197 VAL A CA 1
ATOM 1492 C C . VAL A 1 197 ? 1.516 -13.062 -8.118 1.00 97.81 197 VAL A C 1
ATOM 1494 O O . VAL A 1 197 ? 1.043 -13.460 -7.050 1.00 97.81 197 VAL A O 1
ATOM 1497 N N . TRP A 1 198 ? 0.778 -12.911 -9.221 1.00 97.00 198 TRP A N 1
ATOM 1498 C CA . TRP A 1 198 ? -0.652 -13.217 -9.301 1.00 97.00 198 TRP A CA 1
ATOM 1499 C C . TRP A 1 198 ? -0.924 -14.716 -9.102 1.00 97.00 198 TRP A C 1
ATOM 1501 O O . TRP A 1 198 ? -1.809 -15.082 -8.323 1.00 97.00 198 TRP A O 1
ATOM 1511 N N . GLU A 1 199 ? -0.103 -15.587 -9.696 1.00 98.12 199 GLU A N 1
ATOM 1512 C CA . GLU A 1 199 ? -0.128 -17.034 -9.467 1.00 98.12 199 GLU A CA 1
ATOM 1513 C C . GLU A 1 199 ? 0.075 -17.388 -7.988 1.00 98.12 199 GLU A C 1
ATOM 1515 O O . GLU A 1 199 ? -0.661 -18.224 -7.464 1.00 98.12 199 GLU A O 1
ATOM 1520 N N . MET A 1 200 ? 1.015 -16.749 -7.273 1.00 98.31 200 MET A N 1
ATOM 1521 C CA . MET A 1 200 ? 1.184 -17.008 -5.834 1.00 98.31 200 MET A CA 1
ATOM 1522 C C . MET A 1 200 ? -0.020 -16.535 -5.009 1.00 98.31 200 MET A C 1
ATOM 1524 O O . MET A 1 200 ? -0.401 -17.216 -4.053 1.00 98.31 200 MET A O 1
ATOM 1528 N N . CYS A 1 201 ? -0.659 -15.418 -5.373 1.00 98.31 201 CYS A N 1
ATOM 1529 C CA . CYS A 1 201 ? -1.909 -14.985 -4.740 1.00 98.31 201 CYS A CA 1
ATOM 1530 C C . CYS A 1 201 ? -3.034 -16.012 -4.945 1.00 98.31 201 CYS A C 1
ATOM 1532 O O . CYS A 1 201 ? -3.702 -16.382 -3.977 1.00 98.31 201 CYS A O 1
ATOM 1534 N N . ALA A 1 202 ? -3.201 -16.526 -6.167 1.00 98.25 202 ALA A N 1
ATOM 1535 C CA . ALA A 1 202 ? -4.193 -17.553 -6.484 1.00 98.25 202 ALA A CA 1
ATOM 1536 C C . ALA A 1 202 ? -3.899 -18.888 -5.769 1.00 98.25 202 ALA A C 1
ATOM 1538 O O . ALA A 1 202 ? -4.771 -19.428 -5.088 1.00 98.25 202 ALA A O 1
ATOM 1539 N N . LYS A 1 203 ? -2.652 -19.376 -5.840 1.00 98.44 203 LYS A N 1
ATOM 1540 C CA . LYS A 1 203 ? -2.152 -20.611 -5.199 1.00 98.44 203 LYS A CA 1
ATOM 1541 C C . LYS A 1 203 ? -2.430 -20.658 -3.694 1.00 98.44 203 LYS A C 1
ATOM 1543 O O . LYS A 1 203 ? -2.767 -21.715 -3.169 1.00 98.44 203 LYS A O 1
ATOM 1548 N N . HIS A 1 204 ? -2.295 -19.523 -3.004 1.00 98.50 204 HIS A N 1
ATOM 1549 C CA . HIS A 1 204 ? -2.531 -19.406 -1.557 1.00 98.50 204 HIS A CA 1
ATOM 1550 C C . HIS A 1 204 ? -3.940 -18.915 -1.189 1.00 98.50 204 HIS A C 1
ATOM 1552 O O . HIS A 1 204 ? -4.216 -18.730 -0.003 1.00 98.50 204 HIS A O 1
ATOM 1558 N N . ASN A 1 205 ? -4.822 -18.695 -2.173 1.00 98.19 205 ASN A N 1
ATOM 1559 C CA . ASN A 1 205 ? -6.154 -18.104 -2.006 1.00 98.19 205 ASN A CA 1
ATOM 1560 C C . ASN A 1 205 ? -6.121 -16.782 -1.204 1.00 98.19 205 ASN A C 1
ATOM 1562 O O . ASN A 1 205 ? -6.788 -16.629 -0.175 1.00 98.19 205 ASN A O 1
ATOM 1566 N N . ARG A 1 206 ? -5.276 -15.837 -1.639 1.00 98.12 206 ARG A N 1
ATOM 1567 C CA . ARG A 1 206 ? -5.015 -14.563 -0.950 1.00 98.12 206 ARG A CA 1
ATOM 1568 C C . ARG A 1 206 ? -5.495 -13.360 -1.769 1.00 98.12 206 ARG A C 1
ATOM 1570 O O . ARG A 1 206 ? -5.156 -13.266 -2.947 1.00 98.12 206 ARG A O 1
ATOM 1577 N N . PRO A 1 207 ? -6.225 -12.405 -1.162 1.00 97.19 207 PRO A N 1
ATOM 1578 C CA . PRO A 1 207 ? -6.688 -11.208 -1.854 1.00 97.19 207 PRO A CA 1
ATOM 1579 C C . PRO A 1 207 ? -5.533 -10.262 -2.204 1.00 97.19 207 PRO A C 1
ATOM 1581 O O . PRO A 1 207 ? -4.601 -10.069 -1.416 1.00 97.19 207 PRO A O 1
ATOM 1584 N N . VAL A 1 208 ? -5.653 -9.603 -3.357 1.00 95.81 208 VAL A N 1
ATOM 1585 C CA . VAL A 1 208 ? -4.806 -8.476 -3.763 1.00 95.81 208 VAL A CA 1
ATOM 1586 C C . VAL A 1 208 ? -5.574 -7.174 -3.529 1.00 95.81 208 VAL A C 1
ATOM 1588 O O . VAL A 1 208 ? -6.673 -6.989 -4.041 1.00 95.81 208 VAL A O 1
ATOM 1591 N N . MET A 1 209 ? -4.997 -6.257 -2.755 1.00 94.62 209 MET A N 1
ATOM 1592 C CA . MET A 1 209 ? -5.522 -4.910 -2.539 1.00 94.62 209 MET A CA 1
ATOM 1593 C C . MET A 1 209 ? -4.723 -3.934 -3.412 1.00 94.62 209 MET A C 1
ATOM 1595 O O . MET A 1 209 ? -3.559 -3.636 -3.129 1.00 94.62 209 MET A O 1
ATOM 1599 N N . ILE A 1 210 ? -5.336 -3.465 -4.502 1.00 90.75 210 ILE A N 1
ATOM 1600 C CA . ILE A 1 210 ? -4.654 -2.759 -5.596 1.00 90.75 210 ILE A CA 1
ATOM 1601 C C . ILE A 1 210 ? -5.046 -1.274 -5.692 1.00 90.75 210 ILE A C 1
ATOM 1603 O O . ILE A 1 210 ? -6.215 -0.901 -5.795 1.00 90.75 210 ILE A O 1
ATOM 1607 N N . HIS A 1 211 ? -4.032 -0.409 -5.644 1.00 91.50 211 HIS A N 1
ATOM 1608 C CA . HIS A 1 211 ? -4.126 1.051 -5.750 1.00 91.50 211 HIS A CA 1
ATOM 1609 C C . HIS A 1 211 ? -3.004 1.490 -6.691 1.00 91.50 211 HIS A C 1
ATOM 1611 O O . HIS A 1 211 ? -1.867 1.561 -6.235 1.00 91.50 211 HIS A O 1
ATOM 1617 N N . THR A 1 212 ? -3.306 1.683 -7.976 1.00 89.44 212 THR A N 1
ATOM 1618 C CA . THR A 1 212 ? -2.320 1.916 -9.052 1.00 89.44 212 THR A CA 1
ATOM 1619 C C . THR A 1 212 ? -2.360 3.350 -9.573 1.00 89.44 212 THR A C 1
ATOM 1621 O O . THR A 1 212 ? -1.322 3.992 -9.677 1.00 89.44 212 THR A O 1
ATOM 1624 N N . SER A 1 213 ? -3.554 3.897 -9.808 1.00 89.88 213 SER A N 1
ATOM 1625 C CA . SER A 1 213 ? -3.754 5.332 -10.043 1.00 89.88 213 SER A CA 1
ATOM 1626 C C . SER A 1 213 ? -3.905 6.124 -8.726 1.00 89.88 213 SER A C 1
ATOM 1628 O O . SER A 1 213 ? -3.727 5.594 -7.629 1.00 89.88 213 SER A O 1
ATOM 1630 N N . ASP A 1 214 ? -4.227 7.414 -8.828 1.00 89.88 214 ASP A N 1
ATOM 1631 C CA . ASP A 1 214 ? -4.520 8.352 -7.728 1.00 89.88 214 ASP A CA 1
ATOM 1632 C C . ASP A 1 214 ? -5.695 9.274 -8.168 1.00 89.88 214 ASP A C 1
ATOM 1634 O O . ASP A 1 214 ? -6.212 9.106 -9.273 1.00 89.88 214 ASP A O 1
ATOM 1638 N N . SER A 1 215 ? -6.180 10.228 -7.355 1.00 88.69 215 SER A N 1
ATOM 1639 C CA . SER A 1 215 ? -7.419 10.972 -7.706 1.00 88.69 215 SER A CA 1
ATOM 1640 C C . SER A 1 215 ? -7.297 11.759 -9.024 1.00 88.69 215 SER A C 1
ATOM 1642 O O . SER A 1 215 ? -6.288 12.432 -9.259 1.00 88.69 215 SER A O 1
ATOM 1644 N N . TYR A 1 216 ? -8.340 11.702 -9.870 1.00 90.12 216 TYR A N 1
ATOM 1645 C CA . TYR A 1 216 ? -8.378 12.308 -11.215 1.00 90.12 216 TYR A CA 1
ATOM 1646 C C . TYR A 1 216 ? -7.903 13.767 -11.230 1.00 90.12 216 TYR A C 1
ATOM 1648 O O . TYR A 1 216 ? -7.139 14.162 -12.113 1.00 90.12 216 TYR A O 1
ATOM 1656 N N . GLY A 1 217 ? -8.270 14.552 -10.211 1.00 89.25 217 GLY A N 1
ATOM 1657 C CA . GLY A 1 217 ? -7.850 15.945 -10.078 1.00 89.25 217 GLY A CA 1
ATOM 1658 C C . GLY A 1 217 ? -6.331 16.167 -10.062 1.00 89.25 217 GLY A C 1
ATOM 1659 O O . GLY A 1 217 ? -5.895 17.284 -10.321 1.00 89.25 217 GLY A O 1
ATOM 1660 N N . ARG A 1 218 ? -5.498 15.147 -9.792 1.00 89.19 218 ARG A N 1
ATOM 1661 C CA . ARG A 1 218 ? -4.025 15.259 -9.868 1.00 89.19 218 ARG A CA 1
ATOM 1662 C C . ARG A 1 218 ? -3.498 15.299 -11.295 1.00 89.19 218 ARG A C 1
ATOM 1664 O O . ARG A 1 218 ? -2.451 15.885 -11.542 1.00 89.19 218 ARG A O 1
ATOM 1671 N N . PHE A 1 219 ? -4.187 14.653 -12.227 1.00 91.38 219 PHE A N 1
ATOM 1672 C CA . PHE A 1 219 ? -3.812 14.617 -13.644 1.00 91.38 219 PHE A CA 1
ATOM 1673 C C . PHE A 1 219 ? -4.327 15.859 -14.383 1.00 91.38 219 PHE A C 1
ATOM 1675 O O . PHE A 1 219 ? -3.933 16.125 -15.516 1.00 91.38 219 PHE A O 1
ATOM 1682 N N . LEU A 1 220 ? -5.167 16.650 -13.711 1.00 89.56 220 LEU A N 1
ATOM 1683 C CA . LEU A 1 220 ? -5.687 17.930 -14.159 1.00 89.56 220 LEU A CA 1
ATOM 1684 C C . LEU A 1 220 ? -4.859 19.101 -13.587 1.00 89.56 220 LEU A C 1
ATOM 1686 O O . LEU A 1 220 ? -4.212 18.974 -12.543 1.00 89.56 220 LEU A O 1
ATOM 1690 N N . PRO A 1 221 ? -4.859 20.272 -14.248 1.00 86.31 221 PRO A N 1
ATOM 1691 C CA . PRO A 1 221 ? -4.279 21.486 -13.682 1.00 86.31 221 PRO A CA 1
ATOM 1692 C C . PRO A 1 221 ? -5.034 21.913 -12.418 1.00 86.31 221 PRO A C 1
ATOM 1694 O O . PRO A 1 221 ? -6.268 21.903 -12.385 1.00 86.31 221 PRO A O 1
ATOM 1697 N N . ILE A 1 222 ? -4.302 22.343 -11.393 1.00 81.25 222 ILE A N 1
ATOM 1698 C CA . ILE A 1 222 ? -4.890 22.855 -10.151 1.00 81.25 222 ILE A CA 1
ATOM 1699 C C . ILE A 1 222 ? -5.512 24.240 -10.398 1.00 81.25 222 ILE A C 1
ATOM 1701 O O . ILE A 1 222 ? -4.912 25.091 -11.048 1.00 81.25 222 ILE A O 1
ATOM 1705 N N . GLY A 1 223 ? -6.730 24.462 -9.909 1.00 75.75 223 GLY A N 1
ATOM 1706 C CA . GLY A 1 223 ? -7.503 25.699 -10.067 1.00 75.75 223 GLY A CA 1
ATOM 1707 C C . GLY A 1 223 ? -8.971 25.471 -9.684 1.00 75.75 223 GLY A C 1
ATOM 1708 O O . GLY A 1 223 ? -9.300 24.350 -9.309 1.00 75.75 223 GLY A O 1
ATOM 1709 N N . PRO A 1 224 ? -9.859 26.477 -9.790 1.00 78.31 224 PRO A N 1
ATOM 1710 C CA . PRO A 1 224 ? -11.245 26.382 -9.301 1.00 78.31 224 PRO A CA 1
ATOM 1711 C C . PRO A 1 224 ? -12.071 25.258 -9.953 1.00 78.31 224 PRO A C 1
ATOM 1713 O O . PRO A 1 224 ? -12.893 24.644 -9.286 1.00 78.31 224 PRO A O 1
ATOM 1716 N 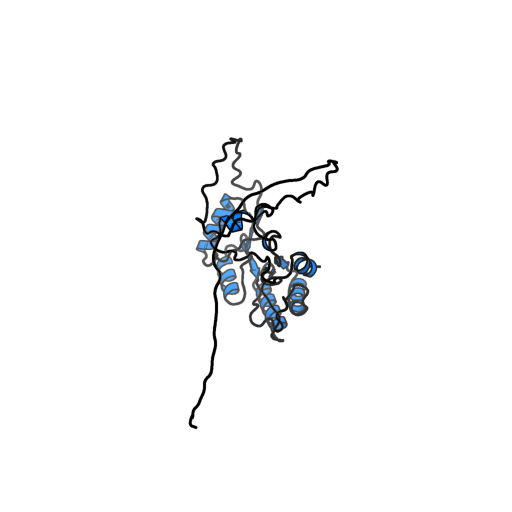N . GLU A 1 225 ? -11.789 24.919 -11.214 1.00 81.88 225 GLU A N 1
ATOM 1717 C CA . GLU A 1 225 ? -12.432 23.819 -11.961 1.00 81.88 225 GLU A CA 1
ATOM 1718 C C . GLU A 1 225 ? -11.949 22.406 -11.551 1.00 81.88 225 GLU A C 1
ATOM 1720 O O . GLU A 1 225 ? -12.104 21.445 -12.302 1.00 81.88 225 GLU A O 1
ATOM 1725 N N . ASN A 1 226 ? -11.268 22.273 -10.412 1.00 82.94 226 ASN A N 1
ATOM 1726 C CA . ASN A 1 226 ? -10.650 21.037 -9.942 1.00 82.94 226 ASN A CA 1
ATOM 1727 C C . ASN A 1 226 ? -10.933 20.886 -8.441 1.00 82.94 226 ASN A C 1
ATOM 1729 O O . ASN A 1 226 ? -10.647 21.795 -7.665 1.00 82.94 226 ASN A O 1
ATOM 1733 N N . GLU A 1 227 ? -11.428 19.719 -8.014 1.00 80.06 227 GLU A N 1
ATOM 1734 C CA . GLU A 1 227 ? -11.636 19.367 -6.593 1.00 80.06 227 GLU A CA 1
ATOM 1735 C C . GLU A 1 227 ? -10.392 19.660 -5.729 1.00 80.06 227 GLU A C 1
ATOM 1737 O O . GLU A 1 227 ? -10.487 19.996 -4.551 1.00 80.06 227 GLU A O 1
ATOM 1742 N N . ARG A 1 228 ? -9.206 19.581 -6.346 1.00 75.75 228 ARG A N 1
ATOM 1743 C CA . ARG A 1 228 ? -7.901 19.818 -5.734 1.00 75.75 228 ARG A CA 1
ATOM 1744 C C . ARG A 1 228 ? -7.453 21.280 -5.784 1.00 75.75 228 ARG A C 1
ATOM 1746 O O . ARG A 1 228 ? -6.261 21.513 -5.611 1.00 75.75 228 ARG A O 1
ATOM 1753 N N . TYR A 1 229 ? -8.340 22.259 -5.999 1.00 69.56 229 TYR A N 1
ATOM 1754 C CA . TYR A 1 229 ? -7.990 23.690 -5.951 1.00 69.56 229 TYR A CA 1
ATOM 1755 C C . TYR A 1 229 ? -7.206 24.031 -4.668 1.00 69.56 229 TYR A C 1
ATOM 1757 O O . TYR A 1 229 ? -6.135 24.634 -4.722 1.00 69.56 229 TYR A O 1
ATOM 1765 N N . GLU A 1 230 ? -7.658 23.487 -3.535 1.00 62.88 230 GLU A N 1
ATOM 1766 C CA . GLU A 1 230 ? -7.003 23.550 -2.224 1.00 62.88 230 GLU A CA 1
ATOM 1767 C C . GLU A 1 230 ? -5.587 22.956 -2.193 1.00 62.88 230 GLU A C 1
ATOM 1769 O O . GLU A 1 230 ? -4.732 23.444 -1.464 1.00 62.88 230 GLU A O 1
ATOM 1774 N N . ALA A 1 231 ? -5.267 21.955 -3.016 1.00 63.31 231 ALA A N 1
ATOM 1775 C CA . ALA A 1 231 ? -3.922 21.379 -3.057 1.00 63.31 231 ALA A CA 1
ATOM 1776 C C . ALA A 1 231 ? -2.870 22.337 -3.647 1.00 63.31 231 ALA A C 1
ATOM 1778 O O . ALA A 1 231 ? -1.689 22.156 -3.369 1.00 63.31 231 ALA A O 1
ATOM 1779 N N . GLY A 1 232 ? -3.279 23.339 -4.433 1.00 55.84 232 GLY A N 1
ATOM 1780 C CA . GLY A 1 232 ? -2.405 24.413 -4.927 1.00 55.84 232 GLY A CA 1
ATOM 1781 C C . GLY A 1 232 ? -2.417 25.664 -4.051 1.00 55.84 232 GLY A C 1
ATOM 1782 O O . GLY A 1 232 ? -1.561 26.523 -4.233 1.00 55.84 232 GLY A O 1
ATOM 1783 N N . LEU A 1 233 ? -3.364 25.748 -3.110 1.00 52.50 233 LEU A N 1
ATOM 1784 C CA . LEU A 1 233 ? -3.429 26.798 -2.097 1.00 52.50 233 LEU A CA 1
ATOM 1785 C C . LEU A 1 233 ? -2.689 26.408 -0.811 1.00 52.50 233 LEU A C 1
ATOM 1787 O O . LEU A 1 233 ? -2.090 27.279 -0.203 1.00 52.50 233 LEU A O 1
ATOM 1791 N N . TRP A 1 234 ? -2.728 25.136 -0.386 1.00 54.56 234 TRP A N 1
ATOM 1792 C CA . TRP A 1 234 ? -2.267 24.706 0.950 1.00 54.56 234 TRP A CA 1
ATOM 1793 C C . TRP A 1 234 ? -0.969 23.889 0.977 1.00 54.56 234 TRP A C 1
ATOM 1795 O O . TRP A 1 234 ? -0.507 23.502 2.049 1.00 54.56 234 TRP A O 1
ATOM 1805 N N . ARG A 1 235 ? -0.384 23.558 -0.180 1.00 55.19 235 ARG A N 1
ATOM 1806 C CA . ARG A 1 235 ? 0.888 22.816 -0.242 1.00 55.19 235 ARG A CA 1
ATOM 1807 C C . ARG A 1 235 ? 2.053 23.774 -0.438 1.00 55.19 235 ARG A C 1
ATOM 1809 O O . ARG A 1 235 ? 1.908 24.818 -1.054 1.00 55.19 235 ARG A O 1
ATOM 1816 N N . SER A 1 236 ? 3.232 23.375 0.029 1.00 59.53 236 SER A N 1
ATOM 1817 C CA . SER A 1 236 ? 4.512 24.038 -0.259 1.00 59.53 236 SER A CA 1
ATOM 1818 C C . SER A 1 236 ? 5.185 23.537 -1.547 1.00 59.53 236 SER A C 1
ATOM 1820 O O . SER A 1 236 ? 6.239 24.041 -1.923 1.00 59.53 236 SER A O 1
ATOM 1822 N N . SER A 1 237 ? 4.560 22.585 -2.251 1.00 66.94 237 SER A N 1
ATOM 1823 C CA . SER A 1 237 ? 5.026 22.025 -3.521 1.00 66.94 237 SER A CA 1
ATOM 1824 C C . SER A 1 237 ? 3.847 21.505 -4.368 1.00 66.94 237 SER A C 1
ATOM 1826 O O . SER A 1 237 ? 2.893 20.973 -3.791 1.00 66.94 237 SER A O 1
ATOM 1828 N N . PRO A 1 238 ? 3.910 21.563 -5.717 1.00 67.12 238 PRO A N 1
ATOM 1829 C CA . PRO A 1 238 ? 2.985 20.857 -6.613 1.00 67.12 238 PRO A CA 1
ATOM 1830 C C . PRO A 1 238 ? 3.207 19.327 -6.648 1.00 67.12 238 PRO A C 1
ATOM 1832 O O . PRO A 1 238 ? 2.599 18.630 -7.457 1.00 67.12 238 PRO A O 1
ATOM 1835 N N . GLU A 1 239 ? 4.087 18.790 -5.801 1.00 74.12 239 GLU A N 1
ATOM 1836 C CA . GLU A 1 239 ? 4.409 17.366 -5.692 1.00 74.12 239 GLU A CA 1
ATOM 1837 C C . GLU A 1 239 ? 3.171 16.464 -5.529 1.00 74.12 239 GLU A C 1
ATOM 1839 O O . GLU A 1 239 ? 2.264 16.701 -4.722 1.00 74.12 239 GLU A O 1
ATOM 1844 N N . GLY A 1 240 ? 3.141 15.395 -6.328 1.00 77.25 240 GLY A N 1
ATOM 1845 C CA . GLY A 1 240 ? 1.975 14.528 -6.466 1.00 77.25 240 GLY A CA 1
ATOM 1846 C C . GLY A 1 240 ? 0.844 15.130 -7.308 1.00 77.25 240 GLY A C 1
ATOM 1847 O O . GLY A 1 240 ? -0.267 14.606 -7.257 1.00 77.25 240 GLY A O 1
ATOM 1848 N N . ASN A 1 241 ? 1.081 16.208 -8.058 1.00 86.88 241 ASN A N 1
ATOM 1849 C CA . ASN A 1 241 ? 0.254 16.589 -9.198 1.00 86.88 241 ASN A CA 1
ATOM 1850 C C . ASN A 1 241 ? 0.924 16.090 -10.487 1.00 86.88 241 ASN A C 1
ATOM 1852 O O . ASN A 1 241 ? 2.078 16.412 -10.753 1.00 86.88 241 ASN A O 1
ATOM 1856 N N . TYR A 1 242 ? 0.197 15.299 -11.271 1.00 89.81 242 TYR A N 1
ATOM 1857 C CA . TYR A 1 242 ? 0.686 14.571 -12.445 1.00 89.81 242 TYR A CA 1
ATOM 1858 C C . TYR A 1 242 ? 0.397 15.283 -13.783 1.00 89.81 242 TYR A C 1
ATOM 1860 O O . TYR A 1 242 ? 0.789 14.824 -14.858 1.00 89.81 242 TYR A O 1
ATOM 1868 N N . TYR A 1 243 ? -0.294 16.427 -13.751 1.00 88.62 243 TYR A N 1
ATOM 1869 C CA . TYR A 1 243 ? -0.540 17.235 -14.947 1.00 88.62 243 TYR A CA 1
ATOM 1870 C C . TYR A 1 243 ? 0.773 17.708 -15.591 1.00 88.62 243 TYR A C 1
ATOM 1872 O O . TYR A 1 243 ? 1.534 18.463 -14.987 1.00 88.62 243 TYR A O 1
ATOM 1880 N N . LYS A 1 244 ? 0.997 17.302 -16.849 1.00 87.62 244 LYS A N 1
ATOM 1881 C CA . LYS A 1 244 ? 2.191 17.597 -17.671 1.00 87.62 244 LYS A CA 1
ATOM 1882 C C . LYS A 1 244 ? 3.534 17.044 -17.156 1.00 87.62 244 LYS A C 1
ATOM 1884 O O . LYS A 1 244 ? 4.560 17.364 -17.748 1.00 87.62 244 LYS A O 1
ATOM 1889 N N . THR A 1 245 ? 3.559 16.181 -16.139 1.00 89.12 245 THR A N 1
ATOM 1890 C CA . THR A 1 245 ? 4.802 15.529 -15.664 1.00 89.12 245 THR A CA 1
ATOM 1891 C C . THR A 1 245 ? 5.151 14.240 -16.421 1.00 89.12 245 THR A C 1
ATOM 1893 O O . THR A 1 245 ? 6.233 13.687 -16.237 1.00 89.12 245 THR A O 1
ATOM 1896 N N . GLY A 1 246 ? 4.262 13.784 -17.310 1.00 90.81 246 GLY A N 1
ATOM 1897 C CA . GLY A 1 246 ? 4.502 12.677 -18.239 1.00 90.81 246 GLY A CA 1
ATOM 1898 C C . GLY A 1 246 ? 4.004 11.309 -17.772 1.00 90.81 246 GLY A C 1
ATOM 1899 O O . GLY A 1 246 ? 4.227 10.338 -18.482 1.00 90.81 246 GLY A O 1
ATOM 1900 N N . GLN A 1 247 ? 3.357 11.204 -16.608 1.00 94.06 247 GLN A N 1
ATOM 1901 C CA . GLN A 1 247 ? 2.637 9.993 -16.195 1.00 94.06 247 GLN A CA 1
ATOM 1902 C C . GLN A 1 247 ? 1.493 9.646 -17.170 1.00 94.06 247 GLN A C 1
ATOM 1904 O O . GLN A 1 247 ? 0.935 10.556 -17.795 1.00 94.06 247 GLN A O 1
ATOM 1909 N N . PRO A 1 248 ? 1.091 8.363 -17.268 1.00 93.69 248 PRO A N 1
ATOM 1910 C CA . PRO A 1 248 ? -0.123 7.977 -17.982 1.00 93.69 248 PRO A CA 1
ATOM 1911 C C . PRO A 1 248 ? -1.374 8.595 -17.330 1.00 93.69 248 PRO A C 1
ATOM 1913 O O . PRO A 1 248 ? -1.362 8.940 -16.146 1.00 93.69 248 PRO A O 1
ATOM 1916 N N . THR A 1 249 ? -2.470 8.742 -18.083 1.00 92.75 249 THR A N 1
ATOM 1917 C CA . THR A 1 249 ? -3.752 9.196 -17.505 1.00 92.75 249 THR A CA 1
ATOM 1918 C C . THR A 1 249 ? -4.408 8.074 -16.690 1.00 92.75 249 THR A C 1
ATOM 1920 O O . THR A 1 249 ? -4.080 6.902 -16.902 1.00 92.75 249 THR A O 1
ATOM 1923 N N . PRO A 1 250 ? -5.371 8.378 -15.797 1.00 91.94 250 PRO A N 1
ATOM 1924 C CA . PRO A 1 250 ? -6.114 7.347 -15.076 1.00 91.94 250 PRO A CA 1
ATOM 1925 C C . PRO A 1 250 ? -6.747 6.312 -16.011 1.00 91.94 250 PRO A C 1
ATOM 1927 O O . PRO A 1 250 ? -6.684 5.128 -15.721 1.00 91.94 250 PRO A O 1
ATOM 1930 N N . ASP A 1 251 ? -7.254 6.725 -17.175 1.00 91.88 251 ASP A N 1
ATOM 1931 C CA . ASP A 1 251 ? -7.851 5.833 -18.181 1.00 91.88 251 ASP A CA 1
ATOM 1932 C C . ASP A 1 251 ? -6.853 4.823 -18.773 1.00 91.88 251 ASP A C 1
ATOM 1934 O O . ASP A 1 251 ? -7.261 3.804 -19.321 1.00 91.88 251 ASP A O 1
ATOM 1938 N N . VAL A 1 252 ? -5.546 5.100 -18.707 1.00 92.62 252 VAL A N 1
ATOM 1939 C CA . VAL A 1 252 ? -4.503 4.139 -19.094 1.00 92.62 252 VAL A CA 1
ATOM 1940 C C . VAL A 1 252 ? -4.238 3.159 -17.952 1.00 92.62 252 VAL A C 1
ATOM 1942 O O . VAL A 1 252 ? -4.209 1.957 -18.187 1.00 92.62 252 VAL A O 1
ATOM 1945 N N . ILE A 1 253 ? -4.096 3.668 -16.726 1.00 93.31 253 ILE A N 1
ATOM 1946 C CA . ILE A 1 253 ? -3.684 2.893 -15.542 1.00 93.31 253 ILE A CA 1
ATOM 1947 C C . ILE A 1 253 ? -4.810 1.994 -15.015 1.00 93.31 253 ILE A C 1
ATOM 1949 O O . ILE A 1 253 ? -4.556 0.900 -14.517 1.00 93.31 253 ILE A O 1
ATOM 1953 N N . GLU A 1 254 ? -6.062 2.443 -15.106 1.00 89.56 254 GLU A N 1
ATOM 1954 C CA . GLU A 1 254 ? -7.214 1.682 -14.619 1.00 89.56 254 GLU A CA 1
ATOM 1955 C C . GLU A 1 254 ? -7.635 0.571 -15.595 1.00 89.56 254 GLU A C 1
ATOM 1957 O O . GLU A 1 254 ? -8.136 -0.447 -15.131 1.00 89.56 254 GLU A O 1
ATOM 1962 N N . ARG A 1 255 ? -7.364 0.702 -16.907 1.00 91.50 255 ARG A N 1
ATOM 1963 C CA . ARG A 1 255 ? -7.554 -0.399 -17.879 1.00 91.50 255 ARG A CA 1
ATOM 1964 C C . ARG A 1 255 ? -6.603 -1.569 -17.641 1.00 91.50 255 ARG A C 1
ATOM 1966 O O . ARG A 1 255 ? -6.981 -2.704 -17.872 1.00 91.50 255 ARG A O 1
ATOM 1973 N N . ALA A 1 256 ? -5.408 -1.308 -17.115 1.00 87.62 256 ALA A N 1
ATOM 1974 C CA . ALA A 1 256 ? -4.439 -2.334 -16.726 1.00 87.62 256 ALA A CA 1
ATOM 1975 C C . ALA A 1 256 ? -4.838 -3.126 -15.456 1.00 87.62 256 ALA A C 1
ATOM 1977 O O . ALA A 1 256 ? -3.978 -3.674 -14.767 1.00 87.62 256 ALA A O 1
ATOM 1978 N N . ARG A 1 257 ? -6.126 -3.127 -15.089 1.00 78.69 257 ARG A N 1
ATOM 1979 C CA . ARG A 1 257 ? -6.711 -3.892 -13.975 1.00 78.69 257 ARG A CA 1
ATOM 1980 C C . ARG A 1 257 ? -7.748 -4.929 -14.440 1.00 78.69 257 ARG A C 1
ATOM 1982 O O . ARG A 1 257 ? -8.298 -5.613 -13.576 1.00 78.69 257 ARG A O 1
ATOM 1989 N N . GLU A 1 258 ? -8.069 -4.961 -15.737 1.00 67.56 258 GLU A N 1
ATOM 1990 C CA . GLU A 1 258 ? -9.113 -5.800 -16.358 1.00 67.56 258 GLU A CA 1
ATOM 1991 C C . GLU A 1 258 ? -8.554 -7.130 -16.892 1.00 67.56 258 GLU A C 1
ATOM 1993 O O . GLU A 1 258 ? -9.259 -8.148 -16.703 1.00 67.56 258 GLU A O 1
#

pLDDT: mean 81.01, std 22.56, range [28.86, 98.75]

Foldseek 3Di:
DDDDDDDDDDDDDDDDDDDDDDDDDDDDDDDDDDDDPPPDDPPDDDFDAFDADALDDPDPPPPDDDDDDDLQADPAAAEAEEDCVPVLQALVSVVVVVVSCVRHRHQAYEHLPCEFDPSVVSNCVRCVVPCRHYAYAYEFDCVCVQPPCRLVVRLVRNLVSVVSGHQAHEAEQCAQFPDADPVRHGHALLPCSCVSVVVSCVVSVHDYDHDHDDDQLLLPDAGPVGPCVVVSVHDPDNPSRNHPVPGDHPVVRVVSVD

Radius of gyration: 33.31 Å; chains: 1; bounding box: 79×92×70 Å

Secondary structure (DSSP, 8-state):
---------------------------------------PPP-PPPPPPP----SS--PPP-----------S-SS-EEEEEE--TT--SHHHHHHHHHHHHHHTEEEEEEEEEESHHHHHHHHHHHGGGTTTEEEEEE---TTTTSTTHHHHHHHHHHHHHHTT--EEEE-THHHHT-B-TTSPBP-TT-GGGHHHHHHHHHTT--EEE--S--GGGTSPSSTTSTTHHHHHS-SS-TT--TTSSPPPHHHHTGGG-

=== Feature glossary ===
The record interleaves many kinds of information about one protein. Here is each kind framed as the question it answers.

Q: What known structures does this most resemble?
A: Structural nearest neighbors (via Foldseek easy-search vs the PDB). Reported per hit: target PDB id, E-value, and alignment TM-score. A TM-score above ~0.5 is the conventional threshold for 'same fold'.

Q: Where is each backbone atom in 3D?
A: The mmCIF table is the protein's shape written out atom by atom. For each backbone N, Cα, C, and carbonyl O, it records an (x, y, z) coordinate triple in Å plus the residue type, chain letter, and residue number.

Q: What are the backbone torsion angles?
A: The φ/ψ torsion pair specifies the backbone conformation at each residue. φ rotates about the N–Cα bond, ψ about the Cα–C bond. Steric clashes forbid most of the (φ, ψ) plane — the allowed regions (α-helix basin, β-sheet basin, left-handed helix) are the Ramachandran-allowed regions.

Q: Which residues are buried vs exposed?
A: Solvent-accessible surface area (SASA) is the area in Å² traced out by the centre of a 1.4 Å probe sphere (a water molecule) rolled over the protein's van der Waals surface (Shrake–Rupley / Lee–Richards construction). Buried residues have near-zero SASA; fully exposed residues can exceed 200 Å². The total SASA scales roughly with the number of surface residues.

Q: How confident is the AlphaFold model at each residue?
A: pLDDT is the predicted lDDT-Cα score: AlphaFold's confidence that the local environment of each residue (all inter-atomic distances within 15 Å) is correctly placed. It is a per-residue number between 0 and 100, with higher meaning more reliable.

Q: What does the local fold look like, residue by residue?
A: 3Di is Foldseek's structural alphabet. Each residue is assigned one of twenty discrete states based on how its Cα sits relative to its spatial (not sequential) neighbors. Aligning 3Di strings finds structural homologs roughly as well as full 3D superposition, but orders of magnitude faster.

Q: How big and how compact is the whole molecule?
A: Radius of gyration (Rg) is the root-mean-square distance of Cα atoms from their centroid — a single number for overall size and compactness. A globular domain of N residues has Rg ≈ 2.2·N^0.38 Å; an extended or disordered chain has a much larger Rg. The Cα contact count is the number of residue pairs whose Cα atoms are within 8 Å and are more than four positions apart in sequence — a standard proxy for tertiary packing density. The bounding box is the smallest axis-aligned box enclosing all Cα atoms.

Q: Which residues are in helices, strands, or loops?
A: DSSP 8-state secondary structure assigns each residue one of H (α-helix), G (3₁₀-helix), I (π-helix), E (extended β-strand), B (isolated β-bridge), T (hydrogen-bonded turn), S (bend), or '-' (coil). The assignment is computed from backbone hydrogen-bond geometry via the Kabsch–Sander algorithm.

Q: How mobile is each atom in the crystal?
A: Crystallographic B-factors measure how much each atom's electron density is smeared out, in Å². They rise in mobile loops and surface residues and fall in the buried interior. In AlphaFold models this column is repurposed to hold pLDDT instead.

Q: What if only a Cα trace is available?
A: P-SEA three-state annotation labels each residue as helix, strand, or coil based purely on the geometry of the Cα trace. It serves as a fallback when the full backbone (and thus DSSP) is unavailable.

Q: What family and function is it annotated with?
A: Database cross-references. InterPro integrates a dozen domain/family signature databases into unified entries with residue-range hits. GO terms attach function/process/location labels with evidence codes. CATH codes position the fold in a four-level structural taxonomy. Organism is the NCBI-taxonomy species name.

Q: Are the domains correctly placed relative to each other?
A: Predicted Aligned Error (PAE) is an AlphaFold confidence matrix: entry (i, j) is the expected error in the position of residue j, in ångströms, when the prediction is superimposed on the true structure at residue i. Low PAE within a block of residues means that block is internally rigid and well-predicted; high PAE between two blocks means their relative placement is uncertain even if each block individually is confident.

Q: What do the diagnostic plots show?
A: Three diagnostic plots accompany the record. The Cα contact map visualizes the tertiary structure as a 2D adjacency matrix (8 Å cutoff, sequence-local contacts suppressed). The Ramachandran plot shows the distribution of backbone (φ, ψ) torsions, with points in the α and β basins reflecting secondary structure content. The PAE plot shows AlphaFold's inter-residue confidence as a color matrix.

Q: What is the amino-acid chain?
A: Primary structure: the covalent order of the twenty standard amino acids along the backbone. Two proteins with the same sequence will (almost always) fold to the same structure; two with 30% identity often share a fold but not the details.

Q: What do the rendered images show?
A: The six renders are orthographic views along the three Cartesian axes in both directions. Representation (cartoon, sticks, or surface) and color scheme (sequence-rainbow or by-chain) vary across proteins so the training set covers all the common visualization conventions.